Protein AF-A0A817ZUS6-F1 (afdb_monomer)

Sequence (232 aa):
MPAIILLCRGLFGKNIWTLNFRHNPTSNPPIQSHKVSHIQQKAFEEGNQAFSSTYTWFGRVYRGMKDYARALEYVEKCLAIRQKMLHERHPNQATTCSDIGDVHRLLGDYKKAIAFHQKALNIQENIECNPLECATTYTNLGETYREMKDYSTALTYLKKGLQIRENKLPKNHPDLAVMYHALAKLYLATHEYSMVMKNIQQAVEIAQEKLPSNHPHFSAYKETFEEIRKKL

Radius of gyration: 22.06 Å; Cα contacts (8 Å, |Δi|>4): 257; chains: 1; bounding box: 43×42×69 Å

Mean predicted aligned error: 12.08 Å

Nearest PDB structures (foldseek):
  7ai4-assembly2_B  TM=8.005E-01  e=6.978E-09  Homo sapiens
  3nf1-assembly1_A  TM=7.703E-01  e=3.167E-08  Homo sapiens
  5fjy-assembly2_C-2  TM=7.597E-01  e=2.200E-07  Mus musculus
  7w5m-assembly1_A  TM=7.483E-01  e=4.123E-06  Arabidopsis thaliana
  6t46-assembly2_G  TM=5.982E-01  e=3.508E-04  Bacillus subtilis subsp. natto

pLDDT: mean 76.83, std 23.04, range [26.28, 97.69]

Foldseek 3Di:
DDDDQDFPFDDDPPDTDGDDPDPDPDDDDDPVPVVCVVVVVVVLVPQDPVNLVVLCVQLVVCVVVVVLVSSLVSLVSSLVSCPVHDDLLDLSNLVSLQSNLLSCLSVVVLVSSLVSLVSSLVSCVVDVHDLLSNLVSLQSNLVSCVVVVVLVSSVVSLVSSLVSCPVPDPLLDLVNLVSLCSVLVSCVSVVVLVSNLVSLVSSQVSCVVPPDCPDPVNVVSVVSNVVSVVVD

Solvent-accessible surface area (backbone atoms only — not comparable to full-atom values): 12881 Å² total; per-residue (Å²): 132,88,80,85,78,75,78,74,81,66,95,58,82,102,54,88,65,79,77,75,92,70,94,71,99,81,89,83,80,91,73,58,63,64,58,50,48,49,51,50,50,48,57,69,65,54,72,48,73,70,55,34,57,52,24,46,50,51,16,52,51,28,45,74,72,68,38,49,69,62,12,47,56,28,36,50,54,22,44,59,40,45,62,76,73,37,66,95,72,37,70,71,53,24,54,44,28,36,54,49,11,52,48,29,39,78,72,66,42,46,73,58,12,49,53,27,29,51,51,14,42,55,36,41,70,76,37,99,47,63,64,69,58,48,20,49,43,28,35,53,48,11,55,45,29,44,76,70,66,39,55,69,63,12,50,56,27,36,50,54,17,41,53,48,43,65,76,74,43,63,96,59,38,63,70,55,22,54,45,27,38,54,50,17,59,49,28,56,76,70,67,38,57,71,59,19,52,56,26,26,51,54,16,42,55,29,35,69,77,69,45,64,90,83,41,76,67,54,55,56,37,51,51,54,44,58,56,50,64,74,73,110

Structure (mmCIF, N/CA/C/O backbone):
data_AF-A0A817ZUS6-F1
#
_entry.id   AF-A0A817ZUS6-F1
#
loop_
_atom_site.group_PDB
_atom_site.id
_atom_site.type_symbol
_atom_site.label_atom_id
_atom_site.label_alt_id
_atom_site.label_comp_id
_atom_site.label_asym_id
_atom_site.label_entity_id
_atom_site.label_seq_id
_atom_site.pdbx_PDB_ins_code
_atom_site.Cartn_x
_atom_site.Cartn_y
_atom_site.Cartn_z
_atom_site.occupancy
_atom_site.B_iso_or_equiv
_atom_site.auth_seq_id
_atom_site.auth_comp_id
_atom_site.auth_asym_id
_atom_site.auth_atom_id
_atom_site.pdbx_PDB_model_num
ATOM 1 N N . MET A 1 1 ? -10.212 30.898 -21.123 1.00 32.91 1 MET A N 1
ATOM 2 C CA . MET A 1 1 ? -9.558 29.855 -20.299 1.00 32.91 1 MET A CA 1
ATOM 3 C C . MET A 1 1 ? -8.075 29.850 -20.646 1.00 32.91 1 MET A C 1
ATOM 5 O O . MET A 1 1 ? -7.791 29.864 -21.840 1.00 32.91 1 MET A O 1
ATOM 9 N N . PRO A 1 2 ? -7.137 29.918 -19.686 1.00 28.00 2 PRO A N 1
ATOM 10 C CA . PRO A 1 2 ? -5.719 29.963 -20.020 1.00 28.00 2 PRO A CA 1
ATOM 11 C C . PRO A 1 2 ? -5.253 28.578 -20.487 1.00 28.00 2 PRO A C 1
ATOM 13 O O . PRO A 1 2 ? -5.509 27.569 -19.833 1.00 28.00 2 PRO A O 1
ATOM 16 N N . ALA A 1 3 ? -4.605 28.535 -21.649 1.00 26.98 3 ALA A N 1
ATOM 17 C CA . ALA A 1 3 ? -3.986 27.335 -22.192 1.00 26.98 3 ALA A CA 1
ATOM 18 C C . ALA A 1 3 ? -2.709 27.019 -21.399 1.00 26.98 3 ALA A C 1
ATOM 20 O O . ALA A 1 3 ? -1.805 27.850 -21.318 1.00 26.98 3 ALA A O 1
ATOM 21 N N . ILE A 1 4 ? -2.626 25.825 -20.814 1.00 26.50 4 ILE A N 1
ATOM 22 C CA . ILE A 1 4 ? -1.395 25.335 -20.190 1.00 26.50 4 ILE A CA 1
ATOM 23 C C . ILE A 1 4 ? -0.463 24.890 -21.321 1.00 26.50 4 ILE A C 1
ATOM 25 O O . ILE A 1 4 ? -0.669 23.851 -21.943 1.00 26.50 4 ILE A O 1
ATOM 29 N N . ILE A 1 5 ? 0.554 25.700 -21.609 1.00 32.16 5 ILE A N 1
ATOM 30 C CA . ILE A 1 5 ? 1.630 25.354 -22.538 1.00 32.16 5 ILE A CA 1
ATOM 31 C C . ILE A 1 5 ? 2.695 24.595 -21.736 1.00 32.16 5 ILE A C 1
ATOM 33 O O . ILE A 1 5 ? 3.460 25.202 -20.990 1.00 32.16 5 ILE A O 1
ATOM 37 N N . LEU A 1 6 ? 2.761 23.267 -21.877 1.00 29.72 6 LEU A N 1
ATOM 38 C CA . LEU A 1 6 ? 3.903 22.486 -21.390 1.00 29.72 6 LEU A CA 1
ATOM 39 C C . LEU A 1 6 ? 5.048 22.585 -22.411 1.00 29.72 6 LEU A C 1
ATOM 41 O O . LEU A 1 6 ? 5.061 21.888 -23.423 1.00 29.72 6 LEU A O 1
ATOM 45 N N . LEU A 1 7 ? 6.019 23.461 -22.151 1.00 27.05 7 LEU A N 1
ATOM 46 C CA . LEU A 1 7 ? 7.267 23.536 -22.915 1.00 27.05 7 LEU A CA 1
ATOM 47 C C . LEU A 1 7 ? 8.274 22.521 -22.362 1.00 27.05 7 LEU A C 1
ATOM 49 O O . LEU A 1 7 ? 9.069 22.832 -21.478 1.00 27.05 7 LEU A O 1
ATOM 53 N N . CYS A 1 8 ? 8.286 21.309 -22.911 1.00 31.05 8 CYS A N 1
ATOM 54 C CA . CYS A 1 8 ? 9.426 20.409 -22.740 1.00 31.05 8 CYS A CA 1
ATOM 55 C C . CYS A 1 8 ? 10.534 20.833 -23.715 1.00 31.05 8 CYS A C 1
ATOM 57 O O . CYS A 1 8 ? 10.488 20.507 -24.899 1.00 31.05 8 CYS A O 1
ATOM 59 N N . ARG A 1 9 ? 11.530 21.588 -23.234 1.00 30.31 9 ARG A N 1
ATOM 60 C CA . ARG A 1 9 ? 12.760 21.867 -23.992 1.00 30.31 9 ARG A CA 1
ATOM 61 C C . ARG A 1 9 ? 13.742 20.711 -23.803 1.00 30.31 9 ARG A C 1
ATOM 63 O O . ARG A 1 9 ? 14.348 20.592 -22.745 1.00 30.31 9 ARG A O 1
ATOM 70 N N . GLY A 1 10 ? 13.903 19.881 -24.828 1.00 34.72 10 GLY A N 1
ATOM 71 C CA . GLY A 1 10 ? 15.004 18.921 -24.938 1.00 34.72 10 GLY A CA 1
ATOM 72 C C . GLY A 1 10 ? 16.026 19.407 -25.964 1.00 34.72 10 GLY A C 1
ATOM 73 O O . GLY A 1 10 ? 15.648 19.798 -27.067 1.00 34.72 10 GLY A O 1
ATOM 74 N N . LEU A 1 11 ? 17.310 19.413 -25.603 1.00 31.31 11 LEU A N 1
ATOM 75 C CA . LEU A 1 11 ? 18.412 19.746 -26.508 1.00 31.31 11 LEU A CA 1
ATOM 76 C C . LEU A 1 11 ? 18.841 18.494 -27.278 1.00 31.31 11 LEU A C 1
ATOM 78 O O . LEU A 1 11 ? 19.420 17.584 -26.696 1.00 31.31 11 LEU A O 1
ATOM 82 N N . PHE A 1 12 ? 18.616 18.479 -28.589 1.00 29.61 12 PHE A N 1
ATOM 83 C CA . PHE A 1 12 ? 19.328 17.599 -29.515 1.00 29.61 12 PHE A CA 1
ATOM 84 C C . PHE A 1 12 ? 19.764 18.425 -30.729 1.00 29.61 12 PHE A C 1
ATOM 86 O O . PHE A 1 12 ? 18.925 18.987 -31.421 1.00 29.61 12 PHE A O 1
ATOM 93 N N . GLY A 1 13 ? 21.084 18.528 -30.938 1.00 33.38 13 GLY A N 1
ATOM 94 C CA . GLY A 1 13 ? 21.752 19.011 -32.156 1.00 33.38 13 GLY A CA 1
ATOM 95 C C . GLY A 1 13 ? 21.168 20.248 -32.853 1.00 33.38 13 GLY A C 1
ATOM 96 O O . GLY A 1 13 ? 20.273 20.110 -33.672 1.00 33.38 13 GLY A O 1
ATOM 97 N N . LYS A 1 14 ? 21.744 21.437 -32.603 1.00 34.06 14 LYS A N 1
ATOM 98 C CA . LYS A 1 14 ? 21.573 22.736 -33.317 1.00 34.06 14 LYS A CA 1
ATOM 99 C C . LYS A 1 14 ? 20.153 23.218 -33.699 1.00 34.06 14 LYS A C 1
ATOM 101 O O . LYS A 1 14 ? 20.045 24.333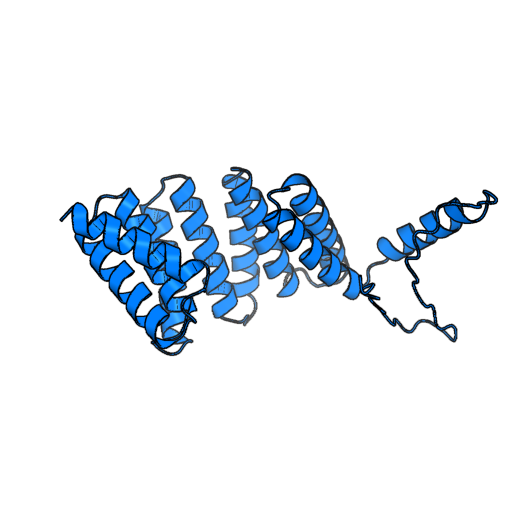 -34.192 1.00 34.06 14 LYS A O 1
ATOM 106 N N . ASN A 1 15 ? 19.083 22.482 -33.412 1.00 31.61 15 ASN A N 1
ATOM 107 C CA . ASN A 1 15 ? 17.710 22.833 -33.759 1.00 31.61 15 ASN A CA 1
ATOM 108 C C . ASN A 1 15 ? 16.828 22.785 -32.506 1.00 31.61 15 ASN A C 1
ATOM 110 O O . ASN A 1 15 ? 16.645 21.740 -31.884 1.00 31.61 15 ASN A O 1
ATOM 114 N N . ILE A 1 16 ? 16.288 23.943 -32.127 1.00 32.03 16 ILE A N 1
ATOM 115 C CA . ILE A 1 16 ? 15.352 24.090 -31.010 1.00 32.03 16 ILE A CA 1
ATOM 116 C C . ILE A 1 16 ? 13.958 23.733 -31.530 1.00 32.03 16 ILE A C 1
ATOM 118 O O . ILE A 1 16 ? 13.412 24.458 -32.359 1.00 32.03 16 ILE A O 1
ATOM 122 N N . TRP A 1 17 ? 13.368 22.645 -31.038 1.00 33.16 17 TRP A N 1
ATOM 123 C CA . TRP A 1 17 ? 11.984 22.288 -31.355 1.00 33.16 17 TRP A CA 1
ATOM 124 C C . TRP A 1 17 ? 11.034 22.785 -30.265 1.00 33.16 17 TRP A C 1
ATOM 126 O O . TRP A 1 17 ? 11.265 22.577 -29.073 1.00 33.16 17 TRP A O 1
ATOM 136 N N . THR A 1 18 ? 9.947 23.436 -30.674 1.00 31.83 18 THR A N 1
ATOM 137 C CA . THR A 1 18 ? 8.829 23.822 -29.809 1.00 31.83 18 THR A CA 1
ATOM 138 C C . THR A 1 18 ? 7.625 22.935 -30.127 1.00 31.83 18 THR A C 1
ATOM 140 O O . THR A 1 18 ? 7.067 22.992 -31.221 1.00 31.83 18 THR A O 1
ATOM 143 N N . LEU A 1 19 ? 7.208 22.090 -29.178 1.00 33.84 19 LEU A N 1
ATOM 144 C CA . LEU A 1 19 ? 5.925 21.391 -29.278 1.00 33.84 19 LEU A CA 1
ATOM 145 C C . LEU A 1 19 ? 4.795 22.386 -28.983 1.00 33.84 19 LEU A C 1
ATOM 147 O O . LEU A 1 19 ? 4.598 22.784 -27.838 1.00 33.84 19 LEU A O 1
ATOM 151 N N . ASN A 1 20 ? 4.046 22.776 -30.014 1.00 27.62 20 ASN A N 1
ATOM 152 C CA . ASN A 1 20 ? 2.804 23.533 -29.875 1.00 27.62 20 ASN A CA 1
ATOM 153 C C . ASN A 1 20 ? 1.612 22.603 -30.121 1.00 27.62 20 ASN A C 1
ATOM 155 O O . ASN A 1 20 ? 1.292 22.287 -31.265 1.00 27.62 20 ASN A O 1
ATOM 159 N N . PHE A 1 21 ? 0.908 22.210 -29.060 1.00 32.06 21 PHE A N 1
ATOM 160 C CA . PHE A 1 21 ? -0.429 21.634 -29.197 1.00 32.06 21 PHE A CA 1
ATOM 161 C C . PHE A 1 21 ? -1.430 22.770 -29.442 1.00 32.06 21 PHE A C 1
ATOM 163 O O . PHE A 1 21 ? -1.977 23.349 -28.508 1.00 32.06 21 PHE A O 1
ATOM 170 N N . ARG A 1 22 ? -1.660 23.121 -30.713 1.00 27.78 22 ARG A N 1
ATOM 171 C CA . ARG A 1 22 ? -2.854 23.877 -31.118 1.00 27.78 22 ARG A CA 1
ATOM 172 C C . ARG A 1 22 ? -3.874 22.897 -31.682 1.00 27.78 22 ARG A C 1
ATOM 174 O O . ARG A 1 22 ? -3.659 22.338 -32.752 1.00 27.78 22 ARG A O 1
ATOM 181 N N . HIS A 1 23 ? -5.008 22.738 -31.005 1.00 30.31 23 HIS A N 1
ATOM 182 C CA . HIS A 1 23 ? -6.223 22.321 -31.698 1.00 30.31 23 HIS A CA 1
ATOM 183 C C . HIS A 1 23 ? -6.649 23.474 -32.609 1.00 30.31 23 HIS A C 1
ATOM 185 O O . HIS A 1 23 ? -7.094 24.511 -32.123 1.00 30.31 23 HIS A O 1
ATOM 191 N N . ASN A 1 24 ? -6.474 23.309 -33.919 1.00 26.28 24 ASN A N 1
ATOM 192 C CA . ASN A 1 24 ? -7.105 24.165 -34.916 1.00 26.28 24 ASN A CA 1
ATOM 193 C C . ASN A 1 24 ? -7.978 23.281 -35.829 1.00 26.28 24 ASN A C 1
ATOM 195 O O . ASN A 1 24 ? -7.430 22.328 -36.386 1.00 26.28 24 ASN A O 1
ATOM 199 N N . PRO A 1 25 ? -9.298 23.522 -35.978 1.00 30.44 25 PRO A N 1
ATOM 200 C CA . PRO A 1 25 ? -10.205 22.556 -36.604 1.00 30.44 25 PRO A CA 1
ATOM 201 C C . PRO A 1 25 ? -10.227 22.571 -38.138 1.00 30.44 25 PRO A C 1
ATOM 203 O O . PRO A 1 25 ? -10.993 21.816 -38.725 1.00 30.44 25 PRO A O 1
ATOM 206 N N . THR A 1 26 ? -9.453 23.411 -38.829 1.00 33.56 26 THR A N 1
ATOM 207 C CA . THR A 1 26 ? -9.659 23.611 -40.274 1.00 33.56 26 THR A CA 1
ATOM 208 C C . THR A 1 26 ? -8.351 23.834 -41.028 1.00 33.56 26 THR A C 1
ATOM 210 O O . THR A 1 26 ? -7.809 24.938 -41.005 1.00 33.56 26 THR A O 1
ATOM 213 N N . SER A 1 27 ? -7.875 22.777 -41.698 1.00 29.80 27 SER A N 1
ATOM 214 C CA . SER A 1 27 ? -7.019 22.715 -42.909 1.00 29.80 27 SER A CA 1
ATOM 215 C C . SER A 1 27 ? -5.893 21.678 -42.778 1.00 29.80 27 SER A C 1
ATOM 217 O O . SER A 1 27 ? -5.073 21.728 -41.868 1.00 29.80 27 SER A O 1
ATOM 219 N N . ASN A 1 28 ? -5.861 20.719 -43.705 1.00 28.86 28 ASN A N 1
ATOM 220 C CA . ASN A 1 28 ? -4.825 19.695 -43.832 1.00 28.86 28 ASN A CA 1
ATOM 221 C C . ASN A 1 28 ? -4.507 19.516 -45.327 1.00 28.86 28 ASN A C 1
ATOM 223 O O . ASN A 1 28 ? -5.450 19.317 -46.094 1.00 28.86 28 ASN A O 1
ATOM 227 N N . PRO A 1 29 ? -3.233 19.494 -45.758 1.00 28.22 29 PRO A N 1
ATOM 228 C CA . PRO A 1 29 ? -2.808 18.642 -46.856 1.00 28.22 29 PRO A CA 1
ATOM 229 C C . PRO A 1 29 ? -2.069 17.398 -46.309 1.00 28.22 29 PRO A C 1
ATOM 231 O O . PRO A 1 29 ? -1.305 17.491 -45.347 1.00 28.22 29 PRO A O 1
ATOM 234 N N . PRO A 1 30 ? -2.255 16.203 -46.900 1.00 38.12 30 PRO A N 1
ATOM 235 C CA . PRO A 1 30 ? -2.321 14.956 -46.130 1.00 38.12 30 PRO A CA 1
ATOM 236 C C . PRO A 1 30 ? -1.022 14.128 -46.057 1.00 38.12 30 PRO A C 1
ATOM 238 O O . PRO A 1 30 ? -1.086 12.927 -45.822 1.00 38.12 30 PRO A O 1
ATOM 241 N N . ILE A 1 31 ? 0.171 14.701 -46.263 1.00 35.06 31 ILE A N 1
ATOM 242 C CA . ILE A 1 31 ? 1.375 13.871 -46.533 1.00 35.06 31 ILE A CA 1
ATOM 243 C C . ILE A 1 31 ? 2.486 13.997 -45.470 1.00 35.06 31 ILE A C 1
ATOM 245 O O . ILE A 1 31 ? 3.370 13.144 -45.395 1.00 35.06 31 ILE A O 1
ATOM 249 N N . GLN A 1 32 ? 2.424 14.973 -44.559 1.00 32.56 32 GLN A N 1
ATOM 250 C CA . GLN A 1 32 ? 3.420 15.096 -43.478 1.00 32.56 32 GLN A CA 1
ATOM 251 C C . GLN A 1 32 ? 2.972 14.516 -42.127 1.00 32.56 32 GLN A C 1
ATOM 253 O O . GLN A 1 32 ? 3.823 14.259 -41.278 1.00 32.56 32 GLN A O 1
ATOM 258 N N . SER A 1 33 ? 1.682 14.220 -41.931 1.00 37.53 33 SER A N 1
ATOM 259 C CA . SER A 1 33 ? 1.176 13.685 -40.657 1.00 37.53 33 SER A CA 1
ATOM 260 C C . SER A 1 33 ? 1.672 12.267 -40.367 1.00 37.53 33 SER A C 1
ATOM 262 O O . SER A 1 33 ? 2.059 11.993 -39.240 1.00 37.53 33 SER A O 1
ATOM 264 N N . HIS A 1 34 ? 1.744 11.387 -41.371 1.00 31.75 34 HIS A N 1
ATOM 265 C CA . HIS A 1 34 ? 2.129 9.985 -41.166 1.00 31.75 34 HIS A CA 1
ATOM 266 C C . HIS A 1 34 ? 3.631 9.779 -40.929 1.00 31.75 34 HIS A C 1
ATOM 268 O O . HIS A 1 34 ? 4.017 8.931 -40.130 1.00 31.75 34 HIS A O 1
ATOM 274 N N . LYS A 1 35 ? 4.504 10.559 -41.583 1.00 32.28 35 LYS A N 1
ATOM 275 C CA . LYS A 1 35 ? 5.956 10.491 -41.326 1.00 32.28 35 LYS A CA 1
ATOM 276 C C . LYS A 1 35 ? 6.326 11.160 -40.007 1.00 32.28 35 LYS A C 1
ATOM 278 O O . LYS A 1 35 ? 7.164 10.627 -39.290 1.00 32.28 35 LYS A O 1
ATOM 283 N N . VAL A 1 36 ? 5.687 12.279 -39.664 1.00 34.88 36 VAL A N 1
ATOM 284 C CA . VAL A 1 36 ? 5.889 12.931 -38.365 1.00 34.88 36 VAL A CA 1
ATOM 285 C C . VAL A 1 36 ? 5.299 12.084 -37.242 1.00 34.88 36 VAL A C 1
ATOM 287 O O . VAL A 1 36 ? 5.970 11.943 -36.231 1.00 34.88 36 VAL A O 1
ATOM 290 N N . SER A 1 37 ? 4.147 11.426 -37.426 1.00 43.78 37 SER A N 1
ATOM 291 C CA . SER A 1 37 ? 3.617 10.491 -36.428 1.00 43.78 37 SER A CA 1
ATOM 292 C C . SER A 1 37 ? 4.523 9.280 -36.264 1.00 43.78 37 SER A C 1
ATOM 294 O O . SER A 1 37 ? 4.786 8.901 -35.135 1.00 43.78 37 SER A O 1
ATOM 296 N N . HIS A 1 38 ? 5.070 8.710 -37.345 1.00 34.47 38 HIS A N 1
ATOM 297 C CA . HIS A 1 38 ? 6.005 7.593 -37.223 1.00 34.47 38 HIS A CA 1
ATOM 298 C C . HIS A 1 38 ? 7.334 8.005 -36.598 1.00 34.47 38 HIS A C 1
ATOM 300 O O . HIS A 1 38 ? 7.855 7.247 -35.800 1.00 34.47 38 HIS A O 1
ATOM 306 N N . ILE A 1 39 ? 7.884 9.180 -36.916 1.00 37.53 39 ILE A N 1
ATOM 307 C CA . ILE A 1 39 ? 9.131 9.679 -36.314 1.00 37.53 39 ILE A CA 1
ATOM 308 C C . ILE A 1 39 ? 8.899 10.110 -34.862 1.00 37.53 39 ILE A C 1
ATOM 310 O O . ILE A 1 39 ? 9.754 9.859 -34.027 1.00 37.53 39 ILE A O 1
ATOM 314 N N . GLN A 1 40 ? 7.743 10.691 -34.530 1.00 41.31 40 GLN A N 1
ATOM 315 C CA . GLN A 1 40 ? 7.347 10.976 -33.150 1.00 41.31 40 GLN A CA 1
ATOM 316 C C . GLN A 1 40 ? 7.111 9.687 -32.377 1.00 41.31 40 GLN A C 1
ATOM 318 O O . GLN A 1 40 ? 7.572 9.604 -31.256 1.00 41.31 40 GLN A O 1
ATOM 323 N N . GLN A 1 41 ? 6.473 8.677 -32.967 1.00 43.97 41 GLN A N 1
ATOM 324 C CA . GLN A 1 41 ? 6.255 7.364 -32.361 1.00 43.97 41 GLN A CA 1
ATOM 325 C C . GLN A 1 41 ? 7.572 6.597 -32.202 1.00 43.97 41 GLN A C 1
ATOM 327 O O . GLN A 1 41 ? 7.809 6.014 -31.154 1.00 43.97 41 GLN A O 1
ATOM 332 N N . LYS A 1 42 ? 8.487 6.707 -33.167 1.00 39.78 42 LYS A N 1
ATOM 333 C CA . LYS A 1 42 ? 9.842 6.154 -33.081 1.00 39.78 42 LYS A CA 1
ATOM 334 C C . LYS A 1 42 ? 10.688 6.895 -32.040 1.00 39.78 42 LYS A C 1
ATOM 336 O O . LYS A 1 42 ? 11.342 6.253 -31.239 1.00 39.78 42 LYS A O 1
ATOM 341 N N . ALA A 1 43 ? 10.577 8.221 -31.939 1.00 41.66 43 ALA A N 1
ATOM 342 C CA . ALA A 1 43 ? 11.186 9.022 -30.869 1.00 41.66 43 ALA A CA 1
ATOM 343 C C . ALA A 1 43 ? 10.529 8.791 -29.487 1.00 41.66 43 ALA A C 1
ATOM 345 O O . ALA A 1 43 ? 11.164 8.978 -28.454 1.00 41.66 43 ALA A O 1
ATOM 346 N N . PHE A 1 44 ? 9.260 8.374 -29.462 1.00 46.16 44 PHE A N 1
ATOM 347 C CA . PHE A 1 44 ? 8.494 7.967 -28.276 1.00 46.16 44 PHE A CA 1
ATOM 348 C C . PHE A 1 44 ? 8.866 6.542 -27.825 1.00 46.16 44 PHE A C 1
ATOM 350 O O . PHE A 1 44 ? 8.750 6.216 -26.642 1.00 46.16 44 PHE A O 1
ATOM 357 N N . GLU A 1 45 ? 9.348 5.715 -28.759 1.00 47.66 45 GLU A N 1
ATOM 358 C CA . GLU A 1 45 ? 9.929 4.382 -28.552 1.00 47.66 45 GLU A CA 1
ATOM 359 C C . GLU A 1 45 ? 11.437 4.431 -28.229 1.00 47.66 45 GLU A C 1
ATOM 361 O O . GLU A 1 45 ? 11.951 3.549 -27.534 1.00 47.66 45 GLU A O 1
ATOM 366 N N . GLU A 1 46 ? 12.144 5.478 -28.660 1.00 48.06 46 GLU A N 1
ATOM 367 C CA . GLU A 1 46 ? 13.565 5.727 -28.394 1.00 48.06 46 GLU A CA 1
ATOM 368 C C . GLU A 1 46 ? 13.780 6.278 -26.972 1.00 48.06 46 GLU A C 1
ATOM 370 O O . GLU A 1 46 ? 14.119 7.436 -26.745 1.00 48.06 46 GLU A O 1
ATOM 375 N N . GLY A 1 47 ? 13.562 5.398 -25.991 1.00 52.06 47 GLY A N 1
ATOM 376 C CA . GLY A 1 47 ? 14.427 5.223 -24.820 1.00 52.06 47 GLY A CA 1
ATOM 377 C C . GLY A 1 47 ? 14.990 6.477 -24.148 1.00 52.06 47 GLY A C 1
ATOM 378 O O . GLY A 1 47 ? 16.172 6.504 -23.839 1.00 52.06 47 GLY A O 1
ATOM 379 N N . ASN A 1 48 ? 14.191 7.511 -23.891 1.00 60.38 48 ASN A N 1
ATOM 380 C CA . ASN A 1 48 ? 14.647 8.628 -23.067 1.00 60.38 48 ASN A CA 1
ATOM 381 C C . ASN A 1 48 ? 14.058 8.513 -21.656 1.00 60.38 48 ASN A C 1
ATOM 383 O O . ASN A 1 48 ? 12.842 8.385 -21.483 1.00 60.38 48 ASN A O 1
ATOM 387 N N . GLN A 1 49 ? 14.914 8.599 -20.634 1.00 61.56 49 GLN A N 1
ATOM 388 C CA . GLN A 1 49 ? 14.527 8.634 -19.219 1.00 61.56 49 GLN A CA 1
ATOM 389 C C . GLN A 1 49 ? 13.418 9.664 -18.950 1.00 61.56 49 GLN A C 1
ATOM 391 O O . GLN A 1 49 ? 12.530 9.401 -18.134 1.00 61.56 49 GLN A O 1
ATOM 396 N N . ALA A 1 50 ? 13.424 10.786 -19.680 1.00 62.47 50 ALA A N 1
ATOM 397 C CA . ALA A 1 50 ? 12.397 11.821 -19.603 1.00 62.47 50 ALA A CA 1
ATOM 398 C C . ALA A 1 50 ? 10.978 11.284 -19.878 1.00 62.47 50 ALA A C 1
ATOM 400 O O . ALA A 1 50 ? 10.049 11.612 -19.140 1.00 62.47 50 ALA A O 1
ATOM 401 N N . PHE A 1 51 ? 10.810 10.394 -20.864 1.00 70.12 51 PHE A N 1
ATOM 402 C CA . PHE A 1 51 ? 9.505 9.804 -21.178 1.00 70.12 51 PHE A CA 1
ATOM 403 C C . PHE A 1 51 ? 9.028 8.840 -20.090 1.00 70.12 51 PHE A C 1
ATOM 405 O O . PHE A 1 51 ? 7.830 8.766 -19.825 1.00 70.12 51 PHE A O 1
ATOM 412 N N . SER A 1 52 ? 9.943 8.150 -19.397 1.00 73.19 52 SER A N 1
ATOM 413 C CA . SER A 1 52 ? 9.563 7.237 -18.309 1.00 73.19 52 SER A CA 1
ATOM 414 C C . SER A 1 52 ? 8.826 7.965 -17.178 1.00 73.19 52 SER A C 1
ATOM 416 O O . SER A 1 52 ? 7.811 7.479 -16.682 1.00 73.19 52 SER A O 1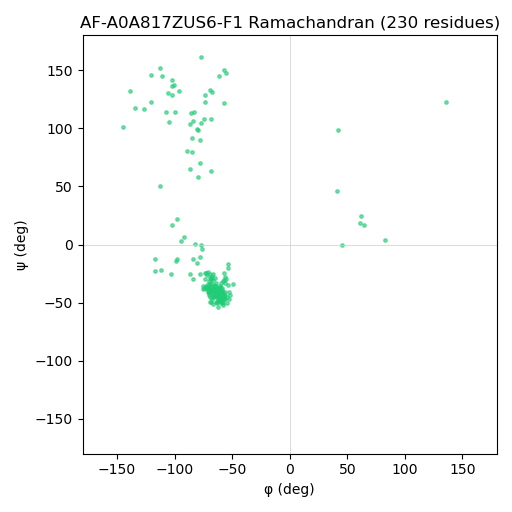
ATOM 418 N N . SER A 1 53 ? 9.280 9.167 -16.811 1.00 73.31 53 SER A N 1
ATOM 419 C CA . SER A 1 53 ? 8.632 9.993 -15.789 1.00 73.31 53 SER A CA 1
ATOM 420 C C . SER A 1 53 ? 7.259 10.488 -16.245 1.00 73.31 53 SER A C 1
ATOM 422 O O . SER A 1 53 ? 6.307 10.467 -15.466 1.00 73.31 53 SER A O 1
ATOM 424 N N . THR A 1 54 ? 7.129 10.867 -17.520 1.00 77.56 54 THR A N 1
ATOM 425 C CA . THR A 1 54 ? 5.850 11.265 -18.121 1.00 77.56 54 THR A CA 1
ATOM 426 C C . THR A 1 54 ? 4.838 10.120 -18.110 1.00 77.56 54 THR A C 1
ATOM 428 O O . THR A 1 54 ? 3.686 10.321 -17.731 1.00 77.56 54 THR A O 1
ATOM 431 N N . TYR A 1 55 ? 5.257 8.903 -18.451 1.00 80.69 55 TYR A N 1
ATOM 432 C CA . TYR A 1 55 ? 4.384 7.733 -18.397 1.00 80.69 55 TYR A CA 1
ATOM 433 C C . TYR A 1 55 ? 3.973 7.353 -16.978 1.00 80.69 55 TYR A C 1
ATOM 435 O O . TYR A 1 55 ? 2.807 7.037 -16.756 1.00 80.69 55 TYR A O 1
ATOM 443 N N . THR A 1 56 ? 4.882 7.441 -16.002 1.00 78.88 56 THR A N 1
ATOM 444 C CA . THR A 1 56 ? 4.518 7.275 -14.587 1.00 78.88 56 THR A CA 1
ATOM 445 C C . THR A 1 56 ? 3.454 8.292 -14.174 1.00 78.88 56 THR A C 1
ATOM 447 O O . THR A 1 56 ? 2.493 7.937 -13.491 1.00 78.88 56 THR A O 1
ATOM 450 N N . TRP A 1 57 ? 3.584 9.548 -14.610 1.00 82.19 57 TRP A N 1
ATOM 451 C CA . TRP A 1 57 ? 2.581 10.570 -14.327 1.00 82.19 57 TRP A CA 1
ATOM 452 C C . TRP A 1 57 ? 1.222 10.236 -14.957 1.00 82.19 57 TRP A C 1
ATOM 454 O O . TRP A 1 57 ? 0.223 10.213 -14.240 1.00 82.19 57 TRP A O 1
ATOM 464 N N . PHE A 1 58 ? 1.179 9.883 -16.247 1.00 80.56 58 PHE A N 1
ATOM 465 C CA . PHE A 1 58 ? -0.063 9.455 -16.903 1.00 80.56 58 PHE A CA 1
ATOM 466 C C . PHE A 1 58 ? -0.691 8.241 -16.213 1.00 80.56 58 PHE A C 1
ATOM 468 O O . PHE A 1 58 ? -1.890 8.254 -15.940 1.00 80.56 58 PHE A O 1
ATOM 475 N N . GLY A 1 59 ? 0.112 7.238 -15.850 1.00 82.94 59 GLY A N 1
ATOM 476 C CA . GLY A 1 59 ? -0.347 6.073 -15.095 1.00 82.94 59 GLY A CA 1
ATOM 477 C C . GLY A 1 59 ? -1.052 6.457 -13.791 1.00 82.94 59 GLY A C 1
ATOM 478 O O . GLY A 1 59 ? -2.151 5.981 -13.509 1.00 82.94 59 GLY A O 1
ATOM 479 N N . ARG A 1 60 ? -0.478 7.393 -13.024 1.00 82.31 60 ARG A N 1
ATOM 480 C CA . ARG A 1 60 ? -1.074 7.895 -11.773 1.00 82.31 60 ARG A CA 1
ATOM 481 C C . ARG A 1 60 ? -2.351 8.700 -12.000 1.00 82.31 60 ARG A C 1
ATOM 483 O O . ARG A 1 60 ? -3.296 8.551 -11.225 1.00 82.31 60 ARG A O 1
ATOM 490 N N . VAL A 1 61 ? -2.397 9.520 -13.049 1.00 85.00 61 VAL A N 1
ATOM 491 C CA . VAL A 1 61 ? -3.592 10.297 -13.413 1.00 85.00 61 VAL A CA 1
ATOM 492 C C . VAL A 1 61 ? -4.744 9.365 -13.784 1.00 85.00 61 VAL A C 1
ATOM 494 O O . VAL A 1 61 ? -5.826 9.479 -13.209 1.00 85.00 61 VAL A O 1
ATOM 497 N N . TYR A 1 62 ? -4.509 8.393 -14.670 1.00 82.88 62 TYR A N 1
ATOM 498 C CA . TYR A 1 62 ? -5.540 7.434 -15.070 1.00 82.88 62 TYR A CA 1
ATOM 499 C C . TYR A 1 62 ? -5.988 6.538 -13.914 1.00 82.88 62 TYR A C 1
ATOM 501 O O . TYR A 1 62 ? -7.184 6.293 -13.763 1.00 82.88 62 TYR A O 1
ATOM 509 N N . ARG A 1 63 ? -5.069 6.161 -13.014 1.00 83.38 63 ARG A N 1
ATOM 510 C CA . ARG A 1 63 ? -5.416 5.484 -11.757 1.00 83.38 63 ARG A CA 1
ATOM 511 C C . ARG A 1 63 ? -6.372 6.323 -10.903 1.00 83.38 63 ARG A C 1
ATOM 513 O O . ARG A 1 63 ? -7.347 5.787 -10.384 1.00 83.38 63 ARG A O 1
ATOM 520 N N . GLY A 1 64 ? -6.121 7.628 -10.775 1.00 83.44 64 GLY A N 1
ATOM 521 C CA . GLY A 1 64 ? -7.004 8.559 -10.061 1.00 83.44 64 GLY A CA 1
ATOM 522 C C . GLY A 1 64 ? -8.384 8.705 -10.711 1.00 83.44 64 GLY A C 1
ATOM 523 O O . GLY A 1 64 ? -9.385 8.823 -10.011 1.00 83.44 64 GLY A O 1
ATOM 524 N N . MET A 1 65 ? -8.450 8.609 -12.040 1.00 87.25 65 MET A N 1
ATOM 525 C CA . MET A 1 65 ? -9.701 8.582 -12.811 1.00 87.25 65 MET A CA 1
ATOM 526 C C . MET A 1 65 ? -10.424 7.225 -12.765 1.00 87.25 65 MET A C 1
ATOM 528 O O . MET A 1 65 ? -11.483 7.090 -13.371 1.00 87.25 65 MET A O 1
ATOM 532 N N . LYS A 1 66 ? -9.869 6.228 -12.058 1.00 87.88 66 LYS A N 1
ATOM 533 C CA . LYS A 1 66 ? -10.337 4.831 -12.034 1.00 87.88 66 LYS A CA 1
ATOM 534 C C . LYS A 1 66 ? -10.307 4.138 -13.402 1.00 87.88 66 LYS A C 1
ATOM 536 O O . LYS A 1 66 ? -10.928 3.094 -13.581 1.00 87.88 66 LYS A O 1
ATOM 541 N N . ASP A 1 67 ? -9.552 4.682 -14.354 1.00 88.94 67 ASP A N 1
ATOM 542 C CA . ASP A 1 67 ? -9.286 4.024 -15.628 1.00 88.94 67 ASP A CA 1
ATOM 543 C C . ASP A 1 67 ? -8.034 3.157 -15.503 1.00 88.94 67 ASP A C 1
ATOM 545 O O . ASP A 1 67 ? -6.913 3.547 -15.841 1.00 88.94 67 ASP A O 1
ATOM 549 N N . TYR A 1 68 ? -8.230 1.974 -14.932 1.00 88.81 68 TYR A N 1
ATOM 550 C CA . TYR A 1 68 ? -7.133 1.069 -14.617 1.00 88.81 68 TYR A CA 1
ATO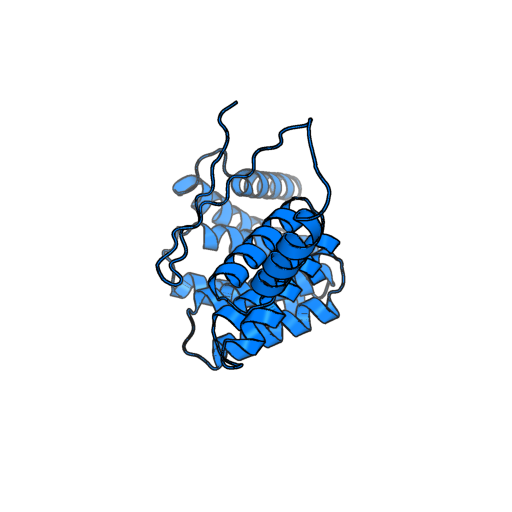M 551 C C . TYR A 1 68 ? -6.510 0.427 -15.861 1.00 88.81 68 TYR A C 1
ATOM 553 O O . TYR A 1 68 ? -5.324 0.109 -15.838 1.00 88.81 68 TYR A O 1
ATOM 561 N N . ALA A 1 69 ? -7.270 0.289 -16.953 1.00 86.19 69 ALA A N 1
ATOM 562 C CA . ALA A 1 69 ? -6.764 -0.250 -18.212 1.00 86.19 69 ALA A CA 1
ATOM 563 C C . ALA A 1 69 ? -5.722 0.692 -18.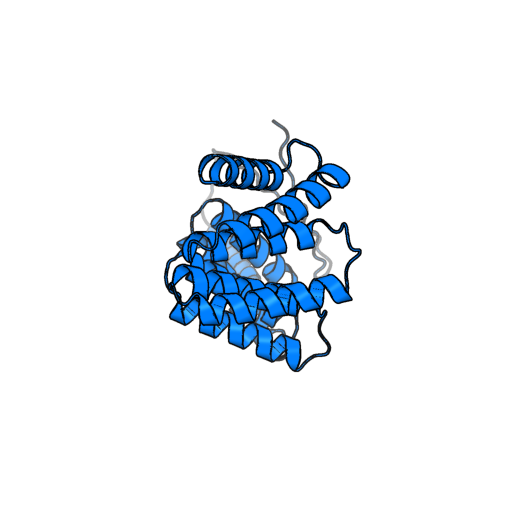830 1.00 86.19 69 ALA A C 1
ATOM 565 O O . ALA A 1 69 ? -4.596 0.272 -19.104 1.00 86.19 69 ALA A O 1
ATOM 566 N N . ARG A 1 70 ? -6.050 1.987 -18.960 1.00 80.75 70 ARG A N 1
ATOM 567 C CA . ARG A 1 70 ? -5.080 2.989 -19.427 1.00 80.75 70 ARG A CA 1
ATOM 568 C C . ARG A 1 70 ? -3.945 3.177 -18.428 1.00 80.75 70 ARG A C 1
ATOM 570 O O . ARG A 1 70 ? -2.798 3.331 -18.838 1.00 80.75 70 ARG A O 1
ATOM 577 N N . ALA A 1 71 ? -4.230 3.135 -17.124 1.00 83.31 71 ALA A N 1
ATOM 578 C CA . ALA A 1 71 ? -3.181 3.208 -16.111 1.00 83.31 71 ALA A CA 1
ATOM 579 C C . ALA A 1 71 ? -2.137 2.096 -16.302 1.00 83.31 71 ALA A C 1
ATOM 581 O O . ALA A 1 71 ? -0.943 2.389 -16.312 1.00 83.31 71 ALA A O 1
ATOM 582 N N . LEU A 1 72 ? -2.580 0.853 -16.512 1.00 86.69 72 LEU A N 1
ATOM 583 C CA . LEU A 1 72 ? -1.690 -0.284 -16.732 1.00 86.69 72 LEU A CA 1
ATOM 584 C C . LEU A 1 72 ? -0.849 -0.102 -18.000 1.00 86.69 72 LEU A C 1
ATOM 586 O O . LEU A 1 72 ? 0.372 -0.206 -17.926 1.00 86.69 72 LEU A O 1
ATOM 590 N N . GLU A 1 73 ? -1.474 0.281 -19.117 1.00 86.44 73 GLU A N 1
ATOM 591 C CA . GLU A 1 73 ? -0.783 0.511 -20.393 1.00 86.44 73 GLU A CA 1
ATOM 592 C C . GLU A 1 73 ? 0.402 1.483 -20.242 1.00 86.44 73 GLU A C 1
ATOM 594 O O . GLU A 1 73 ? 1.514 1.223 -20.711 1.00 86.44 73 GLU A O 1
ATOM 599 N N . TYR A 1 74 ? 0.193 2.612 -19.559 1.00 83.12 74 TYR A N 1
ATOM 600 C CA . TYR A 1 74 ? 1.247 3.610 -19.379 1.00 83.12 74 TYR A CA 1
ATOM 601 C C . TYR A 1 74 ? 2.331 3.164 -18.397 1.00 83.12 74 TYR A C 1
ATOM 603 O O . TYR A 1 74 ? 3.514 3.428 -18.631 1.00 83.12 74 TYR A O 1
ATOM 611 N N . VAL A 1 75 ? 1.971 2.479 -17.311 1.00 81.75 75 VAL A N 1
ATOM 612 C CA . VAL A 1 75 ? 2.975 2.004 -16.350 1.00 81.75 75 VAL A CA 1
ATOM 613 C C . VAL A 1 75 ? 3.803 0.849 -16.944 1.00 81.75 75 VAL A C 1
ATOM 615 O O . VAL A 1 75 ? 5.015 0.805 -16.727 1.00 81.75 75 VAL A O 1
ATOM 618 N N . GLU A 1 76 ? 3.221 -0.012 -17.783 1.00 85.19 76 GLU A N 1
ATOM 619 C CA . GLU A 1 76 ? 3.947 -1.047 -18.539 1.00 85.19 76 GLU A CA 1
ATOM 620 C C . GLU A 1 76 ? 4.917 -0.444 -19.565 1.00 85.19 76 GLU A C 1
ATOM 622 O O . GLU A 1 76 ? 6.081 -0.851 -19.631 1.00 85.19 76 GLU A O 1
ATOM 627 N N . LYS A 1 77 ? 4.498 0.596 -20.302 1.00 83.31 77 LYS A N 1
ATOM 628 C CA . LYS A 1 77 ? 5.396 1.367 -21.185 1.00 83.31 77 LYS A CA 1
ATOM 629 C C . LYS A 1 77 ? 6.571 1.972 -20.411 1.00 83.31 77 LYS A C 1
ATOM 631 O O . LYS A 1 77 ? 7.714 1.914 -20.867 1.00 83.31 77 LYS A O 1
ATOM 636 N N . CYS A 1 78 ? 6.314 2.509 -19.216 1.00 81.94 78 CYS A N 1
ATOM 637 C CA . CYS A 1 78 ? 7.364 3.010 -18.329 1.00 81.94 78 CYS A CA 1
ATOM 638 C C . CYS A 1 78 ? 8.341 1.898 -17.912 1.00 81.94 78 CYS A C 1
ATOM 640 O O . CYS A 1 78 ? 9.558 2.104 -17.957 1.00 81.94 78 CYS A O 1
ATOM 642 N N . LEU A 1 79 ? 7.828 0.717 -17.548 1.00 82.81 79 LEU A N 1
ATOM 643 C CA . LEU A 1 79 ? 8.655 -0.428 -17.167 1.00 82.81 79 LEU A CA 1
ATOM 644 C C . LEU A 1 79 ? 9.561 -0.867 -18.319 1.00 82.81 79 LEU A C 1
ATOM 646 O O . LEU A 1 79 ? 10.763 -1.013 -18.108 1.00 82.81 79 LEU A O 1
ATOM 650 N N . ALA A 1 80 ? 9.017 -1.000 -19.530 1.00 83.25 80 ALA A N 1
ATOM 651 C CA . ALA A 1 80 ? 9.776 -1.409 -20.708 1.00 83.25 80 ALA A CA 1
ATOM 652 C C . ALA A 1 80 ? 10.948 -0.454 -21.007 1.00 83.25 80 ALA A C 1
ATOM 654 O O . ALA A 1 80 ? 12.051 -0.898 -21.325 1.00 83.25 80 ALA A O 1
ATOM 655 N N . ILE A 1 81 ? 10.743 0.859 -20.851 1.00 77.56 81 ILE A N 1
ATOM 656 C CA . ILE A 1 81 ? 11.813 1.855 -21.014 1.00 77.56 81 ILE A CA 1
ATOM 657 C C . ILE A 1 81 ? 12.855 1.719 -19.902 1.00 77.56 81 ILE A C 1
ATOM 659 O O . ILE A 1 81 ? 14.054 1.682 -20.177 1.00 77.56 81 ILE A O 1
ATOM 663 N N . ARG A 1 82 ? 12.417 1.615 -18.643 1.00 78.81 82 ARG A N 1
ATOM 664 C CA . ARG A 1 82 ? 13.322 1.517 -17.487 1.00 78.81 82 ARG A CA 1
ATOM 665 C C . ARG A 1 82 ? 14.126 0.217 -17.473 1.00 78.81 82 ARG A C 1
ATOM 667 O O . ARG A 1 82 ? 15.257 0.243 -17.007 1.00 78.81 82 ARG A O 1
ATOM 674 N N . GLN A 1 83 ? 13.592 -0.881 -18.002 1.00 80.31 83 GLN A N 1
ATOM 675 C CA . GLN A 1 83 ? 14.322 -2.143 -18.165 1.00 80.31 83 GLN A CA 1
ATOM 676 C C . GLN A 1 83 ? 15.408 -2.063 -19.241 1.00 80.31 83 GLN A C 1
ATOM 678 O O . GLN A 1 83 ? 16.469 -2.648 -19.074 1.00 80.31 83 GLN A O 1
ATOM 683 N N . LYS A 1 84 ? 15.171 -1.320 -20.330 1.00 77.44 84 LYS A N 1
ATOM 684 C CA . LYS A 1 84 ? 16.177 -1.112 -21.386 1.00 77.44 84 LYS A CA 1
ATOM 685 C C . LYS A 1 84 ? 17.292 -0.150 -20.970 1.00 77.44 84 LYS A C 1
ATOM 687 O O . LYS A 1 84 ? 18.398 -0.244 -21.485 1.00 77.44 84 LYS A O 1
ATOM 692 N N . MET A 1 85 ? 16.978 0.805 -20.095 1.00 68.25 85 MET A N 1
ATOM 693 C CA . MET A 1 85 ? 17.857 1.938 -19.780 1.00 68.25 85 MET A CA 1
ATOM 694 C C . MET A 1 85 ? 18.596 1.822 -18.453 1.00 68.25 85 MET A C 1
ATOM 696 O O . MET A 1 85 ? 19.625 2.466 -18.274 1.00 68.25 85 MET A O 1
ATOM 700 N N . LEU A 1 86 ? 18.056 1.063 -17.502 1.00 67.25 86 LEU A N 1
ATOM 701 C CA . LEU A 1 86 ? 18.582 0.984 -16.146 1.00 67.25 86 LEU A CA 1
ATOM 702 C C . LEU A 1 86 ? 18.967 -0.459 -15.837 1.00 67.25 86 LEU A C 1
ATOM 704 O O . LEU A 1 86 ? 18.286 -1.394 -16.260 1.00 67.25 86 LEU A O 1
ATOM 708 N N . HIS A 1 87 ? 20.022 -0.639 -15.044 1.00 68.06 87 HIS A N 1
ATOM 709 C CA . HIS A 1 87 ? 20.330 -1.943 -14.463 1.00 68.06 87 HIS A CA 1
ATOM 710 C C . HIS A 1 87 ? 19.116 -2.474 -13.683 1.00 68.06 87 HIS A C 1
ATOM 712 O O . HIS A 1 87 ? 18.374 -1.693 -13.085 1.00 68.06 87 HIS A O 1
ATOM 718 N N . GLU A 1 88 ? 18.933 -3.799 -13.655 1.00 63.56 88 GLU A N 1
ATOM 719 C CA . GLU A 1 88 ? 17.780 -4.482 -13.029 1.00 63.56 88 GLU A CA 1
ATOM 720 C C . GLU A 1 88 ? 17.534 -4.105 -11.555 1.00 63.56 88 GLU A C 1
ATOM 722 O O . GLU A 1 88 ? 16.463 -4.338 -10.999 1.00 63.56 88 GLU A O 1
ATOM 727 N N . ARG A 1 89 ? 18.540 -3.513 -10.907 1.00 65.06 89 ARG A N 1
ATOM 728 C CA . ARG A 1 89 ? 18.513 -3.047 -9.523 1.00 65.06 89 ARG A CA 1
ATOM 729 C C . ARG A 1 89 ? 18.602 -1.525 -9.449 1.00 65.06 89 ARG A C 1
ATOM 731 O O . ARG A 1 89 ? 19.444 -0.990 -8.743 1.00 65.06 89 ARG A O 1
ATOM 738 N N . HIS A 1 90 ? 17.780 -0.804 -10.202 1.00 76.00 90 HIS A N 1
ATOM 739 C CA . HIS A 1 90 ? 17.691 0.652 -10.072 1.00 76.00 90 HIS A CA 1
ATOM 740 C C . HIS A 1 90 ? 16.450 1.047 -9.249 1.00 76.00 90 HIS A C 1
ATOM 742 O O . HIS A 1 90 ? 15.373 0.520 -9.532 1.00 76.00 90 HIS A O 1
ATOM 748 N N . PRO A 1 91 ? 16.521 2.017 -8.310 1.00 78.69 91 PRO A N 1
ATOM 749 C CA . PRO A 1 91 ? 15.371 2.433 -7.488 1.00 78.69 91 PRO A CA 1
ATOM 750 C C . PRO A 1 91 ? 14.111 2.775 -8.301 1.00 78.69 91 PRO A C 1
ATOM 752 O O . PRO A 1 91 ? 13.024 2.282 -8.020 1.00 78.69 91 PRO A O 1
ATOM 755 N N . ASN A 1 92 ? 14.265 3.501 -9.415 1.00 80.75 92 ASN A N 1
ATOM 756 C CA . ASN A 1 92 ? 13.163 3.775 -10.352 1.00 80.75 92 ASN A CA 1
ATOM 757 C C . ASN A 1 92 ? 12.440 2.517 -10.882 1.00 80.75 92 ASN A C 1
ATOM 759 O O . ASN A 1 92 ? 11.252 2.594 -11.201 1.00 80.75 92 ASN A O 1
ATOM 763 N N . GLN A 1 93 ? 13.116 1.369 -11.009 1.00 82.25 93 GLN A N 1
ATOM 764 C CA . GLN A 1 93 ? 12.449 0.117 -11.379 1.00 82.25 93 GLN A CA 1
ATOM 765 C C . GLN A 1 93 ? 11.584 -0.411 -10.230 1.00 82.25 93 GLN A C 1
ATOM 767 O O . GLN A 1 93 ? 10.476 -0.881 -10.489 1.00 82.25 93 GLN A O 1
ATOM 772 N N . ALA A 1 94 ? 12.029 -0.271 -8.977 1.00 86.75 94 ALA A N 1
ATOM 773 C CA . ALA A 1 94 ? 11.211 -0.600 -7.813 1.00 86.75 94 ALA A CA 1
ATOM 774 C C . ALA A 1 94 ? 9.959 0.278 -7.737 1.00 86.75 94 ALA A C 1
ATOM 776 O O . ALA A 1 94 ? 8.861 -0.246 -7.560 1.00 86.75 94 ALA A O 1
ATOM 777 N N . THR A 1 95 ? 10.097 1.591 -7.957 1.00 86.06 95 THR A N 1
ATOM 778 C CA . THR A 1 95 ? 8.950 2.510 -7.985 1.00 86.06 95 THR A CA 1
ATOM 779 C C . THR A 1 95 ? 7.935 2.102 -9.052 1.00 86.06 95 THR A C 1
ATOM 781 O O . THR A 1 95 ? 6.746 2.026 -8.758 1.00 86.06 95 THR A O 1
ATOM 784 N N . THR A 1 96 ? 8.386 1.773 -10.271 1.00 87.00 96 THR A N 1
ATOM 785 C CA . THR A 1 96 ? 7.477 1.289 -11.324 1.00 87.00 96 THR A CA 1
ATOM 786 C C . THR A 1 96 ? 6.812 -0.022 -10.933 1.00 87.00 96 THR A C 1
ATOM 788 O O . THR A 1 96 ? 5.609 -0.156 -11.114 1.00 87.00 96 THR A O 1
ATOM 791 N N . CYS A 1 97 ? 7.560 -0.985 -10.387 1.00 90.56 97 CYS A N 1
ATOM 792 C CA . CYS A 1 97 ? 6.979 -2.252 -9.942 1.00 90.56 97 CYS A CA 1
ATOM 793 C C . CYS A 1 97 ? 5.909 -2.020 -8.865 1.00 90.56 97 CYS A C 1
ATOM 795 O O . CYS A 1 97 ? 4.847 -2.627 -8.929 1.00 90.56 97 CYS A O 1
ATOM 797 N N . SER A 1 98 ? 6.143 -1.101 -7.924 1.00 91.31 98 SER A N 1
ATOM 798 C CA . SER A 1 98 ? 5.146 -0.743 -6.913 1.00 91.31 98 SER A CA 1
ATOM 799 C C . SER A 1 98 ? 3.897 -0.100 -7.530 1.00 91.31 98 SER A C 1
ATOM 801 O O . SER A 1 98 ? 2.784 -0.505 -7.201 1.00 91.31 98 SER A O 1
ATOM 803 N N . ASP A 1 99 ? 4.065 0.818 -8.491 1.00 89.62 99 ASP A N 1
ATOM 804 C CA . ASP A 1 99 ? 2.947 1.446 -9.210 1.00 89.62 99 ASP A CA 1
ATOM 805 C C . ASP A 1 99 ? 2.122 0.408 -10.011 1.00 89.62 99 ASP A C 1
ATOM 807 O O . ASP A 1 99 ? 0.892 0.476 -10.012 1.00 89.62 99 ASP A O 1
ATOM 811 N N . ILE A 1 100 ? 2.762 -0.586 -10.649 1.00 91.25 100 ILE A N 1
ATOM 812 C CA . ILE A 1 100 ? 2.067 -1.703 -11.329 1.00 91.25 100 ILE A CA 1
ATOM 813 C C . ILE A 1 100 ? 1.306 -2.561 -10.319 1.00 91.25 100 ILE A C 1
ATOM 815 O O . ILE A 1 100 ? 0.151 -2.923 -10.556 1.00 91.25 100 ILE A O 1
ATOM 819 N N . GLY A 1 101 ? 1.944 -2.877 -9.188 1.00 93.56 101 GLY A N 1
ATOM 820 C CA . GLY A 1 101 ? 1.320 -3.642 -8.115 1.00 93.56 101 GLY A CA 1
ATOM 821 C C . GLY A 1 101 ? 0.039 -2.973 -7.616 1.00 93.56 101 GLY A C 1
ATOM 822 O O . GLY A 1 101 ? -1.001 -3.625 -7.536 1.00 93.56 101 GLY A O 1
ATOM 823 N N . ASP A 1 102 ? 0.077 -1.653 -7.418 1.00 92.31 102 ASP A N 1
ATOM 824 C CA . ASP A 1 102 ? -1.090 -0.862 -7.017 1.00 92.31 102 ASP A CA 1
ATOM 825 C C . ASP A 1 102 ? -2.221 -0.919 -8.050 1.00 92.31 102 ASP A C 1
ATOM 827 O O . ASP A 1 102 ? -3.390 -1.026 -7.680 1.00 92.31 102 ASP A O 1
ATOM 831 N N . VAL A 1 103 ? -1.903 -0.836 -9.347 1.00 92.06 103 VAL A N 1
ATOM 832 C CA . VAL A 1 103 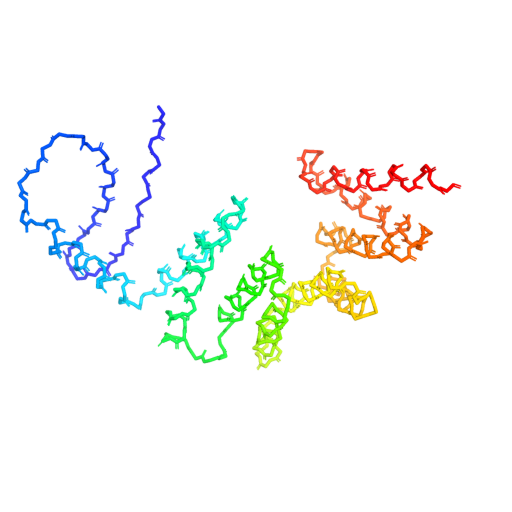? -2.919 -0.918 -10.408 1.00 92.06 103 VAL A CA 1
ATOM 833 C C . VAL A 1 103 ? -3.566 -2.304 -10.427 1.00 92.06 103 VAL A C 1
ATOM 835 O O . VAL A 1 103 ? -4.792 -2.394 -10.468 1.00 92.06 103 VAL A O 1
ATOM 838 N N . HIS A 1 104 ? -2.783 -3.382 -10.315 1.00 93.62 104 HIS A N 1
ATOM 839 C CA . HIS A 1 104 ? -3.338 -4.735 -10.219 1.00 93.62 104 HIS A CA 1
ATOM 840 C C . HIS A 1 104 ? -4.179 -4.941 -8.963 1.00 93.62 104 HIS A C 1
ATOM 842 O O . HIS A 1 104 ? -5.221 -5.589 -9.034 1.00 93.62 104 HIS A O 1
ATOM 848 N N . ARG A 1 105 ? -3.772 -4.364 -7.829 1.00 94.56 105 ARG A N 1
ATOM 849 C CA . ARG A 1 105 ? -4.550 -4.409 -6.591 1.00 94.56 105 ARG A CA 1
ATOM 850 C C . ARG A 1 105 ? -5.929 -3.778 -6.790 1.00 94.56 105 ARG A C 1
ATOM 852 O O . ARG A 1 105 ? -6.933 -4.396 -6.461 1.00 94.56 105 ARG A O 1
ATOM 859 N N . LEU A 1 106 ? -5.982 -2.596 -7.406 1.00 90.69 106 LEU A N 1
ATOM 860 C CA . LEU A 1 106 ? -7.238 -1.893 -7.701 1.00 90.69 106 LEU A CA 1
ATOM 861 C C . LEU A 1 106 ? -8.113 -2.617 -8.739 1.00 90.69 106 LEU A C 1
ATOM 863 O O . LEU A 1 106 ? -9.330 -2.459 -8.720 1.00 90.69 106 LEU A O 1
ATOM 867 N N . LEU A 1 107 ? -7.508 -3.425 -9.614 1.00 90.62 107 LEU A N 1
ATOM 868 C CA . LEU A 1 107 ? -8.209 -4.319 -10.542 1.00 90.62 107 LEU A CA 1
ATOM 869 C C . LEU A 1 107 ? -8.727 -5.611 -9.883 1.00 90.62 107 LEU A C 1
ATOM 871 O O . LEU A 1 107 ? -9.472 -6.351 -10.519 1.00 90.62 107 LEU A O 1
ATOM 875 N N . GLY A 1 108 ? -8.333 -5.909 -8.640 1.00 91.19 108 GLY A N 1
ATOM 876 C CA . GLY A 1 108 ? -8.637 -7.174 -7.959 1.00 91.19 108 GLY A CA 1
ATOM 877 C C . GLY A 1 108 ? -7.693 -8.332 -8.316 1.00 91.19 108 GLY A C 1
ATOM 878 O O . GLY A 1 108 ? -7.856 -9.444 -7.813 1.00 91.19 108 GLY A O 1
ATOM 879 N N . ASP A 1 109 ? -6.662 -8.084 -9.127 1.00 94.88 109 ASP A N 1
ATOM 880 C CA . ASP A 1 109 ? -5.619 -9.044 -9.511 1.00 94.88 109 ASP A CA 1
ATOM 881 C C . ASP A 1 109 ? -4.563 -9.188 -8.391 1.00 94.88 109 ASP A C 1
ATOM 883 O O . ASP A 1 109 ? -3.360 -8.972 -8.581 1.00 94.88 109 ASP A O 1
ATOM 887 N N . TYR A 1 110 ? -4.993 -9.574 -7.186 1.00 94.94 110 TYR A N 1
ATOM 888 C CA . TYR A 1 110 ? -4.148 -9.530 -5.986 1.00 94.94 110 TYR A CA 1
ATOM 889 C C . TYR A 1 110 ? -2.871 -10.379 -6.083 1.00 94.94 110 TYR A C 1
ATOM 891 O O . TYR A 1 110 ? -1.820 -9.982 -5.584 1.00 94.94 110 TYR A O 1
ATOM 899 N N . LYS A 1 111 ? -2.912 -11.520 -6.787 1.00 95.44 111 LYS A N 1
ATOM 900 C CA . LYS A 1 111 ? -1.721 -12.363 -7.008 1.00 95.44 111 LYS A CA 1
ATOM 901 C C . LYS A 1 111 ? -0.628 -11.621 -7.783 1.00 95.44 111 LYS A C 1
ATOM 903 O O . LYS A 1 111 ? 0.545 -11.707 -7.422 1.00 95.44 111 LYS A O 1
ATOM 908 N N . LYS A 1 112 ? -1.005 -10.880 -8.832 1.00 94.12 112 LYS A N 1
ATOM 909 C CA . LYS A 1 112 ? -0.058 -10.062 -9.603 1.00 94.12 112 LYS A CA 1
ATOM 910 C C . LYS A 1 112 ? 0.416 -8.873 -8.777 1.00 94.12 112 LYS A C 1
ATOM 912 O O . LYS A 1 112 ? 1.611 -8.592 -8.777 1.00 94.12 112 LYS A O 1
ATOM 917 N N . ALA A 1 113 ? -0.487 -8.233 -8.031 1.00 95.56 113 ALA A N 1
ATOM 918 C CA . ALA A 1 113 ? -0.138 -7.134 -7.137 1.00 95.56 113 ALA A CA 1
ATOM 919 C C . ALA A 1 113 ? 0.968 -7.533 -6.146 1.00 95.56 113 ALA A C 1
ATOM 921 O O . ALA A 1 113 ? 2.010 -6.881 -6.085 1.00 95.56 113 ALA A O 1
ATOM 922 N N . ILE A 1 114 ? 0.794 -8.665 -5.454 1.00 96.69 114 ILE A N 1
ATOM 923 C CA . ILE A 1 114 ? 1.787 -9.207 -4.517 1.00 96.69 114 ILE A CA 1
ATOM 924 C C . ILE A 1 114 ? 3.118 -9.480 -5.221 1.00 96.69 114 ILE A C 1
ATOM 926 O O . ILE A 1 114 ? 4.162 -9.066 -4.719 1.00 96.69 114 ILE A O 1
ATOM 930 N N . ALA A 1 115 ? 3.103 -10.130 -6.389 1.00 96.06 115 ALA A N 1
ATOM 931 C CA . ALA A 1 115 ? 4.329 -10.438 -7.126 1.00 96.06 115 ALA A CA 1
ATOM 932 C C . ALA A 1 115 ? 5.124 -9.170 -7.489 1.00 96.06 115 ALA A C 1
ATOM 934 O O . ALA A 1 115 ? 6.342 -9.119 -7.303 1.00 96.06 115 ALA A O 1
ATOM 935 N N . PHE A 1 116 ? 4.439 -8.122 -7.955 1.00 95.19 116 PHE A N 1
ATOM 936 C CA . PHE A 1 116 ? 5.073 -6.852 -8.303 1.00 95.19 116 PHE A CA 1
ATOM 937 C C . PHE A 1 116 ? 5.563 -6.069 -7.080 1.00 95.19 116 PHE A C 1
ATOM 939 O O . PHE A 1 116 ? 6.679 -5.545 -7.108 1.00 95.19 116 PHE A O 1
ATOM 946 N N . HIS A 1 117 ? 4.801 -6.036 -5.985 1.00 95.62 117 HIS A N 1
ATOM 947 C CA . HIS A 1 117 ? 5.261 -5.411 -4.744 1.00 95.62 117 HIS A CA 1
ATOM 948 C C . HIS A 1 117 ? 6.449 -6.160 -4.124 1.00 95.62 117 HIS A C 1
ATOM 950 O O . HIS A 1 117 ? 7.397 -5.527 -3.666 1.00 95.62 117 HIS A O 1
ATOM 956 N N . GLN A 1 118 ? 6.464 -7.495 -4.163 1.00 94.69 118 GLN A N 1
ATOM 957 C CA . GLN A 1 118 ? 7.597 -8.282 -3.671 1.00 94.69 118 GLN A CA 1
ATOM 958 C C . GLN A 1 118 ? 8.846 -8.077 -4.537 1.00 94.69 118 GLN A C 1
ATOM 960 O O . GLN A 1 118 ? 9.956 -7.993 -4.011 1.00 94.69 118 GLN A O 1
ATOM 965 N N . LYS A 1 119 ? 8.677 -7.928 -5.858 1.00 92.50 119 LYS A N 1
ATOM 966 C CA . LYS A 1 119 ? 9.767 -7.536 -6.759 1.00 92.50 119 LYS A CA 1
ATOM 967 C C . LYS A 1 119 ? 10.309 -6.147 -6.414 1.00 92.50 119 LYS A C 1
ATOM 969 O O . LYS A 1 119 ? 11.524 -5.972 -6.388 1.00 92.50 119 LYS A O 1
ATOM 974 N N . ALA A 1 120 ? 9.433 -5.184 -6.118 1.00 92.31 120 ALA A N 1
ATOM 975 C CA . ALA A 1 120 ? 9.838 -3.849 -5.682 1.00 92.31 120 ALA A CA 1
ATOM 976 C C . ALA A 1 120 ? 10.626 -3.893 -4.362 1.00 92.31 120 ALA A C 1
ATOM 978 O O . ALA A 1 120 ? 11.713 -3.323 -4.308 1.00 92.31 120 ALA A O 1
ATOM 979 N N . LEU A 1 121 ? 10.143 -4.630 -3.353 1.00 91.81 121 LEU A N 1
ATOM 980 C CA . LEU A 1 121 ? 10.860 -4.823 -2.085 1.00 91.81 121 LEU A CA 1
ATOM 981 C C . LEU A 1 121 ? 12.232 -5.455 -2.292 1.00 91.81 121 LEU A C 1
ATOM 983 O O . LEU A 1 121 ? 13.212 -4.944 -1.773 1.00 91.81 121 LEU A O 1
ATOM 987 N N . ASN A 1 122 ? 12.324 -6.515 -3.098 1.00 90.69 122 ASN A N 1
ATOM 988 C CA . ASN A 1 122 ? 13.603 -7.166 -3.365 1.00 90.69 122 ASN A CA 1
ATOM 989 C C . ASN A 1 122 ? 14.617 -6.189 -3.986 1.00 90.69 122 ASN A C 1
ATOM 991 O O . ASN A 1 122 ? 15.799 -6.232 -3.670 1.00 90.69 122 ASN A O 1
ATOM 995 N N . ILE A 1 123 ? 14.178 -5.280 -4.858 1.00 87.88 123 ILE A N 1
ATOM 996 C CA . ILE A 1 123 ? 15.060 -4.239 -5.402 1.00 87.88 123 ILE A CA 1
ATOM 997 C C . ILE A 1 123 ? 15.439 -3.230 -4.304 1.00 87.88 123 ILE A C 1
ATOM 999 O O . ILE A 1 123 ? 16.610 -2.883 -4.181 1.00 87.88 123 ILE A O 1
ATOM 1003 N N . GLN A 1 124 ? 14.474 -2.783 -3.499 1.00 88.69 124 GLN A N 1
ATOM 1004 C CA . GLN A 1 124 ? 14.671 -1.781 -2.445 1.00 88.69 124 GLN A CA 1
ATOM 1005 C C . GLN A 1 124 ? 15.514 -2.272 -1.261 1.00 88.69 124 GLN A C 1
ATOM 1007 O O . GLN A 1 124 ? 16.152 -1.451 -0.620 1.00 88.69 124 GLN A O 1
ATOM 1012 N N . GLU A 1 125 ? 15.511 -3.572 -0.961 1.00 82.06 125 GLU A N 1
ATOM 1013 C CA . GLU A 1 125 ? 16.301 -4.180 0.120 1.00 82.06 125 GLU A CA 1
ATOM 1014 C C . GLU A 1 125 ? 17.736 -4.503 -0.325 1.00 82.06 125 GLU A C 1
ATOM 1016 O O . GLU A 1 125 ? 18.658 -4.463 0.484 1.00 82.06 125 GLU A O 1
ATOM 1021 N N . ASN A 1 126 ? 17.943 -4.798 -1.615 1.00 78.31 126 ASN A N 1
ATOM 1022 C CA . ASN A 1 126 ? 19.268 -5.109 -2.170 1.00 78.31 126 ASN A CA 1
ATOM 1023 C C . ASN A 1 126 ? 20.091 -3.870 -2.548 1.00 78.31 126 ASN A C 1
ATOM 1025 O O . ASN A 1 126 ? 21.276 -3.978 -2.861 1.00 78.31 126 ASN A O 1
ATOM 1029 N N . ILE A 1 127 ? 19.455 -2.708 -2.584 1.00 73.50 127 ILE A N 1
ATOM 1030 C CA . ILE A 1 127 ? 20.091 -1.405 -2.752 1.00 73.50 127 ILE A CA 1
ATOM 1031 C C . ILE A 1 127 ? 19.909 -0.715 -1.405 1.00 73.50 127 ILE A C 1
ATOM 1033 O O . ILE A 1 127 ? 18.865 -0.895 -0.792 1.00 73.50 127 ILE A O 1
ATOM 1037 N N . GLU A 1 128 ? 20.852 0.095 -0.933 1.00 68.81 128 GLU A N 1
ATOM 1038 C CA . GLU A 1 128 ? 20.615 0.978 0.221 1.00 68.81 128 GLU A CA 1
ATOM 1039 C C . GLU A 1 128 ? 19.607 2.089 -0.153 1.00 68.81 128 GLU A C 1
ATOM 1041 O O . GLU A 1 128 ? 19.927 3.274 -0.236 1.00 68.81 128 GLU A O 1
ATOM 1046 N N . CYS A 1 129 ? 18.377 1.694 -0.483 1.00 71.06 129 CYS A N 1
ATOM 1047 C CA . CYS A 1 129 ? 17.297 2.558 -0.907 1.00 71.06 129 CYS A CA 1
ATOM 1048 C C . CYS A 1 129 ? 16.690 3.266 0.306 1.00 71.06 129 CYS A C 1
ATOM 1050 O O . CYS A 1 129 ? 16.851 2.847 1.455 1.00 71.06 129 CYS A O 1
ATOM 1052 N N . ASN A 1 130 ? 15.971 4.357 0.052 1.00 83.38 130 ASN A N 1
ATOM 1053 C CA . ASN A 1 130 ? 15.318 5.117 1.104 1.00 83.38 130 ASN A CA 1
ATOM 1054 C C . ASN A 1 130 ? 14.357 4.200 1.893 1.00 83.38 130 ASN A C 1
ATOM 1056 O O . ASN A 1 130 ? 13.402 3.683 1.309 1.00 83.38 130 ASN A O 1
ATOM 1060 N N . PRO A 1 131 ? 14.531 4.041 3.220 1.00 87.56 131 PRO A N 1
ATOM 1061 C CA . PRO A 1 131 ? 13.668 3.182 4.030 1.00 87.56 131 PRO A CA 1
ATOM 1062 C C . PRO A 1 131 ? 12.175 3.534 3.931 1.00 87.56 131 PRO A C 1
ATOM 1064 O O . PRO A 1 131 ? 11.321 2.659 4.063 1.00 87.56 131 PRO A O 1
ATOM 1067 N N . LEU A 1 132 ? 11.837 4.798 3.654 1.00 90.56 132 LEU A N 1
ATOM 1068 C CA . LEU A 1 132 ? 10.451 5.232 3.457 1.00 90.56 132 LEU A CA 1
ATOM 1069 C C . LEU A 1 132 ? 9.817 4.652 2.181 1.00 90.56 132 LEU A C 1
ATOM 1071 O O . LEU A 1 132 ? 8.602 4.439 2.138 1.00 90.56 132 LEU A O 1
ATOM 1075 N N . GLU A 1 133 ? 10.616 4.340 1.159 1.00 88.62 133 GLU A N 1
ATOM 1076 C CA . GLU A 1 133 ? 10.130 3.635 -0.028 1.00 88.62 133 GLU A CA 1
ATOM 1077 C C . GLU A 1 133 ? 9.786 2.179 0.304 1.00 88.62 133 GLU A C 1
ATOM 1079 O O . GLU A 1 133 ? 8.696 1.725 -0.050 1.00 88.62 133 GLU A O 1
ATOM 1084 N N . CYS A 1 134 ? 10.633 1.483 1.075 1.00 90.56 134 CYS A N 1
ATOM 1085 C CA . CYS A 1 134 ? 10.318 0.146 1.593 1.00 90.56 134 CYS A CA 1
ATOM 1086 C C . CYS A 1 134 ? 9.041 0.173 2.440 1.00 90.56 134 CYS A C 1
ATOM 1088 O O . CYS A 1 134 ? 8.159 -0.671 2.283 1.00 90.56 134 CYS A O 1
ATOM 1090 N N . ALA A 1 135 ? 8.907 1.177 3.314 1.00 93.38 135 ALA A N 1
ATOM 1091 C CA . ALA A 1 135 ? 7.728 1.354 4.155 1.00 93.38 135 ALA A CA 1
ATOM 1092 C C . ALA A 1 135 ? 6.447 1.514 3.323 1.00 93.38 135 ALA A C 1
ATOM 1094 O O . ALA A 1 135 ? 5.403 0.954 3.668 1.00 93.38 135 ALA A O 1
ATOM 1095 N N . THR A 1 136 ? 6.529 2.234 2.203 1.00 92.88 136 THR A N 1
ATOM 1096 C CA . THR A 1 136 ? 5.423 2.384 1.248 1.00 92.88 136 THR A CA 1
ATOM 1097 C C . THR A 1 136 ? 5.055 1.044 0.623 1.00 92.88 136 THR A C 1
ATOM 1099 O O . THR A 1 136 ? 3.893 0.648 0.696 1.00 92.88 136 THR A O 1
ATOM 1102 N N . THR A 1 137 ? 6.028 0.284 0.122 1.00 94.00 137 THR A N 1
ATOM 1103 C CA . THR A 1 137 ? 5.766 -1.034 -0.474 1.00 94.00 137 THR A CA 1
ATOM 1104 C C . THR A 1 137 ? 5.192 -2.032 0.541 1.00 94.00 137 THR A C 1
ATOM 1106 O O . THR A 1 137 ? 4.238 -2.745 0.230 1.00 94.00 137 THR A O 1
ATOM 1109 N N . TYR A 1 138 ? 5.688 -2.040 1.785 1.00 96.06 138 TYR A N 1
ATOM 1110 C CA . TYR A 1 138 ? 5.098 -2.836 2.868 1.00 96.06 138 TYR A CA 1
ATOM 1111 C C . TYR A 1 138 ? 3.649 -2.435 3.164 1.00 96.06 138 TYR A C 1
ATOM 1113 O O . TYR A 1 138 ? 2.808 -3.294 3.415 1.00 96.06 138 TYR A O 1
ATOM 1121 N N . THR A 1 139 ? 3.330 -1.143 3.086 1.00 95.81 139 THR A N 1
ATOM 1122 C CA . THR A 1 139 ? 1.954 -0.659 3.279 1.00 95.81 139 THR A CA 1
ATOM 1123 C C . THR A 1 139 ? 1.034 -1.170 2.171 1.00 95.81 139 THR A C 1
ATOM 1125 O O . THR A 1 139 ? -0.051 -1.669 2.462 1.00 95.81 139 THR A O 1
ATOM 1128 N N . ASN A 1 140 ? 1.493 -1.124 0.917 1.00 95.44 140 ASN A N 1
ATOM 1129 C CA . ASN A 1 140 ? 0.727 -1.602 -0.235 1.00 95.44 140 ASN A CA 1
ATOM 1130 C C . ASN A 1 140 ? 0.490 -3.119 -0.180 1.00 95.44 140 ASN A C 1
ATOM 1132 O O . ASN A 1 140 ? -0.622 -3.577 -0.447 1.00 95.44 140 ASN A O 1
ATOM 1136 N N . LEU A 1 141 ? 1.485 -3.905 0.250 1.00 96.62 141 LEU A N 1
ATOM 1137 C CA . LEU A 1 141 ? 1.296 -5.333 0.531 1.00 96.62 141 LEU A CA 1
ATOM 1138 C C . LEU A 1 141 ? 0.264 -5.556 1.636 1.00 96.62 141 LEU A C 1
ATOM 1140 O O . LEU A 1 141 ? -0.643 -6.365 1.462 1.00 96.62 141 LEU A O 1
ATOM 1144 N N . GLY A 1 142 ? 0.363 -4.815 2.741 1.00 96.69 142 GLY A N 1
ATOM 1145 C CA . GLY A 1 142 ? -0.597 -4.892 3.841 1.00 96.69 142 GLY A CA 1
ATOM 1146 C C . GLY A 1 142 ? -2.037 -4.613 3.398 1.00 96.69 142 GLY A C 1
ATOM 1147 O O . GLY A 1 142 ? -2.943 -5.381 3.712 1.00 96.69 142 GLY A O 1
ATOM 1148 N N . GLU A 1 143 ? -2.247 -3.561 2.605 1.00 95.56 143 GLU A N 1
ATOM 1149 C CA . GLU A 1 143 ? -3.544 -3.243 1.993 1.00 95.56 143 GLU A CA 1
ATOM 1150 C C . GLU A 1 143 ? -4.018 -4.344 1.030 1.00 95.56 143 GLU A C 1
ATOM 1152 O O . GLU A 1 143 ? -5.188 -4.719 1.069 1.00 95.56 143 GLU A O 1
ATOM 1157 N N . THR A 1 144 ? -3.117 -4.912 0.220 1.00 96.44 144 THR A N 1
ATOM 1158 C CA . THR A 1 144 ? -3.439 -6.015 -0.705 1.00 96.44 144 THR A CA 1
ATOM 1159 C C . THR A 1 144 ? -3.935 -7.249 0.051 1.00 96.44 144 THR A C 1
ATOM 1161 O O . THR A 1 144 ? -4.993 -7.790 -0.268 1.00 96.44 144 THR A O 1
ATOM 1164 N N . TYR A 1 145 ? -3.222 -7.674 1.099 1.00 97.50 145 TYR A N 1
ATOM 1165 C CA . TYR A 1 145 ? -3.639 -8.809 1.929 1.00 97.50 145 TYR A CA 1
ATOM 1166 C C . TYR A 1 145 ? -4.938 -8.523 2.693 1.00 97.50 145 TYR A C 1
ATOM 1168 O O . TYR A 1 145 ? -5.784 -9.410 2.815 1.00 97.50 145 TYR A O 1
ATOM 1176 N N . ARG A 1 146 ? -5.158 -7.275 3.135 1.00 95.69 146 ARG A N 1
ATOM 1177 C CA . ARG A 1 146 ? -6.422 -6.855 3.762 1.00 95.69 146 ARG A CA 1
ATOM 1178 C C . ARG A 1 146 ? -7.599 -7.020 2.799 1.00 95.69 146 ARG A C 1
ATOM 1180 O O . ARG A 1 146 ? -8.653 -7.498 3.210 1.00 95.69 146 ARG A O 1
ATOM 1187 N N . GLU A 1 147 ? -7.434 -6.639 1.535 1.00 94.75 147 GLU A N 1
ATOM 1188 C CA . GLU A 1 147 ? -8.461 -6.791 0.491 1.00 94.75 147 GLU A CA 1
ATOM 1189 C C . GLU A 1 147 ? -8.712 -8.262 0.126 1.00 94.75 147 GLU A C 1
ATOM 1191 O O . GLU A 1 147 ? -9.847 -8.642 -0.161 1.00 94.75 147 GLU A O 1
ATOM 1196 N N . MET A 1 148 ? -7.694 -9.116 0.263 1.00 95.75 148 MET A N 1
ATOM 1197 C CA . MET A 1 148 ? -7.826 -10.577 0.191 1.00 95.75 148 MET A CA 1
ATOM 1198 C C . MET A 1 148 ? -8.437 -11.221 1.446 1.00 95.75 148 MET A C 1
ATOM 1200 O O . MET A 1 148 ? -8.662 -12.429 1.448 1.00 95.75 148 MET A O 1
ATOM 1204 N N . LYS A 1 149 ? -8.716 -10.441 2.500 1.00 95.50 149 LYS A N 1
ATOM 1205 C CA . LYS A 1 149 ? -9.170 -10.909 3.823 1.00 95.50 149 LYS A CA 1
ATOM 1206 C C . LYS A 1 149 ? -8.151 -11.767 4.589 1.00 95.50 149 LYS A C 1
ATOM 1208 O O . LYS A 1 149 ? -8.513 -12.407 5.573 1.00 95.50 149 LYS A O 1
ATOM 1213 N N . ASP A 1 150 ? -6.876 -11.744 4.203 1.00 96.94 150 ASP A N 1
ATOM 1214 C CA . ASP A 1 150 ? -5.789 -12.289 5.025 1.00 96.94 150 ASP A CA 1
ATOM 1215 C C . ASP A 1 150 ? -5.331 -11.217 6.020 1.00 96.94 150 ASP A C 1
ATOM 1217 O O . ASP A 1 150 ? -4.351 -10.492 5.821 1.00 96.94 150 ASP A O 1
ATOM 1221 N N . TYR A 1 151 ? -6.106 -11.077 7.095 1.00 96.25 151 TYR A N 1
ATOM 1222 C CA . TYR A 1 151 ? -5.886 -10.037 8.094 1.00 96.25 151 TYR A CA 1
ATOM 1223 C C . TYR A 1 151 ? -4.601 -10.249 8.905 1.00 96.25 151 TYR A C 1
ATOM 1225 O O . TYR A 1 151 ? -3.967 -9.269 9.301 1.00 96.25 151 TYR A O 1
ATOM 1233 N N . SER A 1 152 ? -4.176 -11.502 9.101 1.00 96.12 152 SER A N 1
ATOM 1234 C CA . SER A 1 152 ? -2.917 -11.841 9.772 1.00 96.12 152 SER A CA 1
ATOM 1235 C C . SER A 1 152 ? -1.712 -11.295 9.016 1.00 96.12 152 SER A C 1
ATOM 1237 O O . SER A 1 152 ? -0.912 -10.542 9.575 1.00 96.12 152 SER A O 1
ATOM 1239 N N . THR A 1 153 ? -1.608 -11.623 7.729 1.00 96.62 153 THR A N 1
ATOM 1240 C CA . THR A 1 153 ? -0.485 -11.201 6.892 1.00 96.62 153 THR A CA 1
ATOM 1241 C C . THR A 1 153 ? -0.534 -9.692 6.652 1.00 96.62 153 THR A C 1
ATOM 1243 O O . THR A 1 153 ? 0.500 -9.017 6.707 1.00 96.62 153 THR A O 1
ATOM 1246 N N . ALA A 1 154 ? -1.738 -9.128 6.489 1.00 97.12 154 ALA A N 1
ATOM 1247 C CA . ALA A 1 154 ? -1.937 -7.684 6.410 1.00 97.12 154 ALA A CA 1
ATOM 1248 C C . ALA A 1 154 ? -1.377 -6.952 7.639 1.00 97.12 154 ALA A C 1
ATOM 1250 O O . ALA A 1 154 ? -0.637 -5.976 7.489 1.00 97.12 154 ALA A O 1
ATOM 1251 N N . LEU A 1 155 ? -1.676 -7.444 8.849 1.00 97.00 155 LEU A N 1
ATOM 1252 C CA . LEU A 1 155 ? -1.208 -6.843 10.099 1.00 97.00 155 LEU A CA 1
ATOM 1253 C C . LEU A 1 155 ? 0.317 -6.812 10.170 1.00 97.00 155 LEU A C 1
ATOM 1255 O O . LEU A 1 155 ? 0.900 -5.791 10.538 1.00 97.00 155 LEU A O 1
ATOM 1259 N N . THR A 1 156 ? 0.966 -7.919 9.805 1.00 97.69 156 THR A N 1
ATOM 1260 C CA . THR A 1 156 ? 2.426 -8.032 9.811 1.00 97.69 156 THR A CA 1
ATOM 1261 C C . THR A 1 156 ? 3.068 -6.994 8.896 1.00 97.69 156 THR A C 1
ATOM 1263 O O . THR A 1 156 ? 3.987 -6.289 9.318 1.00 97.69 156 THR A O 1
ATOM 1266 N N . TYR A 1 157 ? 2.578 -6.856 7.664 1.00 97.56 157 TYR A N 1
ATOM 1267 C CA . TYR A 1 157 ? 3.138 -5.901 6.707 1.00 97.56 157 TYR A CA 1
ATOM 1268 C C . TYR A 1 157 ? 2.846 -4.441 7.074 1.00 97.56 157 TYR A C 1
ATOM 1270 O O . TYR A 1 157 ? 3.756 -3.610 7.019 1.00 97.56 157 TYR A O 1
ATOM 1278 N N . LEU A 1 158 ? 1.628 -4.124 7.531 1.00 96.81 158 LEU A N 1
ATOM 1279 C CA . LEU A 1 158 ? 1.296 -2.771 7.9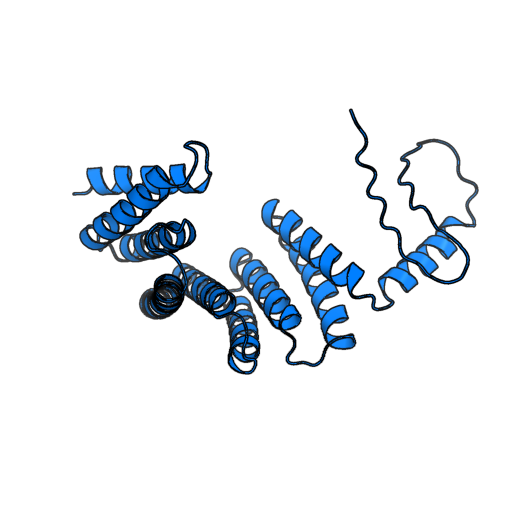90 1.00 96.81 158 LEU A CA 1
ATOM 1280 C C . LEU A 1 158 ? 2.143 -2.357 9.200 1.00 96.81 158 LEU A C 1
ATOM 1282 O O . LEU A 1 158 ? 2.654 -1.238 9.223 1.00 96.81 158 LEU A O 1
ATOM 1286 N N . LYS A 1 159 ? 2.365 -3.257 10.171 1.00 96.75 159 LYS A N 1
ATOM 1287 C CA . LYS A 1 159 ? 3.237 -2.986 11.327 1.00 96.75 159 LYS A CA 1
ATOM 1288 C C . LYS A 1 159 ? 4.688 -2.739 10.917 1.00 96.75 159 LYS A C 1
ATOM 1290 O O . LYS A 1 159 ? 5.290 -1.798 11.424 1.00 96.75 159 LYS A O 1
ATOM 1295 N N . LYS A 1 160 ? 5.236 -3.510 9.968 1.00 95.69 160 LYS A N 1
ATOM 1296 C CA . LYS A 1 160 ? 6.582 -3.255 9.416 1.00 95.69 160 LYS A CA 1
ATOM 1297 C C . LYS A 1 160 ? 6.678 -1.864 8.780 1.00 95.69 160 LYS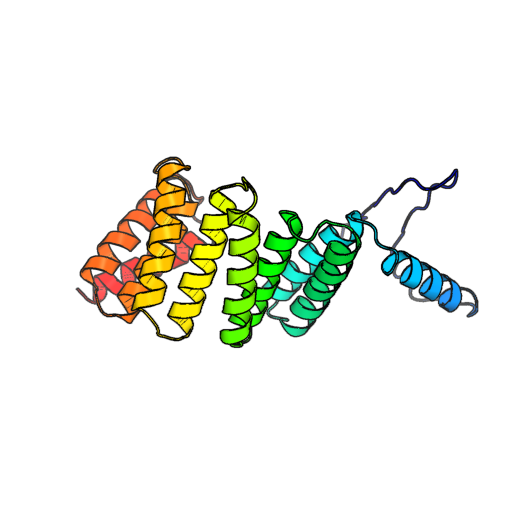 A C 1
ATOM 1299 O O . LYS A 1 160 ? 7.612 -1.116 9.059 1.00 95.69 160 LYS A O 1
ATOM 1304 N N . GLY A 1 161 ? 5.689 -1.492 7.963 1.00 95.12 161 GLY A N 1
ATOM 1305 C CA . GLY A 1 161 ? 5.627 -0.168 7.339 1.00 95.12 161 GLY A CA 1
ATOM 1306 C C . GLY A 1 161 ? 5.475 0.978 8.348 1.00 95.12 161 GLY A C 1
ATOM 1307 O O . GLY A 1 161 ? 6.042 2.051 8.138 1.00 95.12 161 GLY A O 1
ATOM 1308 N N . LEU A 1 162 ? 4.735 0.766 9.440 1.00 96.00 162 LEU A N 1
ATOM 1309 C CA . LEU A 1 162 ? 4.595 1.744 10.521 1.00 96.00 162 LEU A CA 1
ATOM 1310 C C . LEU A 1 162 ? 5.915 1.907 11.281 1.00 96.00 162 LEU A C 1
ATOM 1312 O O . LEU A 1 162 ? 6.392 3.028 11.405 1.00 96.00 162 LEU A O 1
ATOM 1316 N N . GLN A 1 163 ? 6.547 0.804 11.688 1.00 96.19 163 GLN A N 1
ATOM 1317 C CA . GLN A 1 163 ? 7.801 0.817 12.445 1.00 96.19 163 GLN A CA 1
ATOM 1318 C C . GLN A 1 163 ? 8.907 1.597 11.719 1.00 96.19 163 GLN A C 1
ATOM 1320 O O . GLN A 1 163 ? 9.618 2.397 12.324 1.00 96.19 163 GLN A O 1
ATOM 1325 N N . ILE A 1 164 ? 9.047 1.408 10.402 1.00 94.62 164 ILE A N 1
ATOM 1326 C CA . ILE A 1 164 ? 10.040 2.155 9.618 1.00 94.62 164 ILE A CA 1
ATOM 1327 C C . ILE A 1 164 ? 9.727 3.657 9.620 1.00 94.62 164 ILE A C 1
ATOM 1329 O O . ILE A 1 164 ? 10.640 4.471 9.759 1.00 94.62 164 ILE A O 1
ATOM 1333 N N . ARG A 1 165 ? 8.451 4.033 9.483 1.00 95.31 165 ARG A N 1
ATOM 1334 C CA . ARG A 1 165 ? 8.031 5.439 9.498 1.00 95.31 165 ARG A CA 1
ATOM 1335 C C . ARG A 1 165 ? 8.217 6.076 10.868 1.00 95.31 165 ARG A C 1
ATOM 1337 O O . ARG A 1 165 ? 8.743 7.177 10.921 1.00 95.31 165 ARG A O 1
ATOM 1344 N N . GLU A 1 166 ? 7.878 5.389 11.953 1.00 94.62 166 GLU A N 1
ATOM 1345 C CA . GLU A 1 166 ? 8.113 5.874 13.321 1.00 94.62 166 GLU A CA 1
ATOM 1346 C C . GLU A 1 166 ? 9.602 6.101 13.602 1.00 94.62 166 GLU A C 1
ATOM 1348 O O . GLU A 1 166 ? 9.969 7.070 14.260 1.00 94.62 166 GLU A O 1
ATOM 1353 N N . ASN A 1 167 ? 10.470 5.246 13.053 1.00 94.62 167 ASN A N 1
ATOM 1354 C CA . ASN A 1 167 ? 11.918 5.381 13.205 1.00 94.62 167 ASN A CA 1
ATOM 1355 C C . ASN A 1 167 ? 12.521 6.527 12.376 1.00 94.62 167 ASN A C 1
ATOM 1357 O O . ASN A 1 167 ? 13.623 6.984 12.681 1.00 94.62 167 ASN A O 1
ATOM 1361 N N . LYS A 1 168 ? 11.868 6.944 11.284 1.00 94.44 168 LYS A N 1
ATOM 1362 C CA . LYS A 1 168 ? 12.429 7.899 10.308 1.00 94.44 168 LYS A CA 1
ATOM 1363 C C . LYS A 1 168 ? 11.741 9.258 10.295 1.00 94.44 168 LYS A C 1
ATOM 1365 O O . LYS A 1 168 ? 12.350 10.220 9.835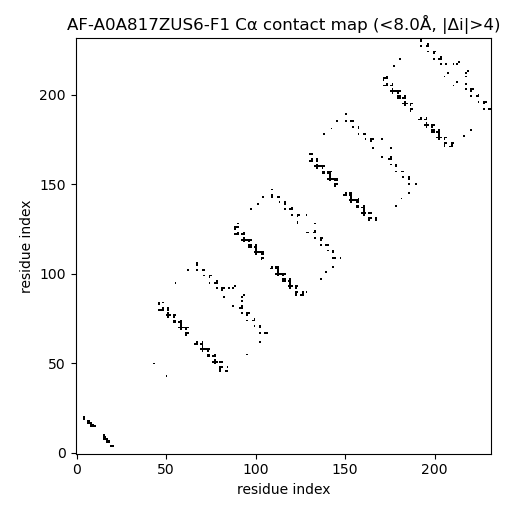 1.00 94.44 168 LYS A O 1
ATOM 1370 N N . LEU A 1 169 ? 10.501 9.344 10.764 1.00 92.81 169 LEU A N 1
ATOM 1371 C CA . LEU A 1 169 ? 9.678 10.545 10.705 1.00 92.81 169 LEU A CA 1
ATOM 1372 C C . LEU A 1 169 ? 9.420 11.107 12.110 1.00 92.81 169 LEU A C 1
ATOM 1374 O O . LEU A 1 169 ? 9.370 10.354 13.083 1.00 92.81 169 LEU A O 1
ATOM 1378 N N . PRO A 1 170 ? 9.202 12.428 12.236 1.00 92.12 170 PRO A N 1
ATOM 1379 C CA . PRO A 1 170 ? 8.710 13.022 13.474 1.00 92.12 170 PRO A CA 1
ATOM 1380 C C . PRO A 1 170 ? 7.373 12.406 13.911 1.00 92.12 170 PRO A C 1
ATOM 1382 O O . PRO A 1 170 ? 6.546 12.043 13.077 1.00 92.12 170 PRO A O 1
ATOM 1385 N N . LYS A 1 171 ? 7.116 12.364 15.224 1.00 88.31 171 LYS A N 1
ATOM 1386 C CA . LYS A 1 171 ? 5.909 11.742 15.811 1.00 88.31 171 LYS A CA 1
ATOM 1387 C C . LYS A 1 171 ? 4.577 12.310 15.301 1.00 88.31 171 LYS A C 1
ATOM 1389 O O . LYS A 1 171 ? 3.569 11.617 15.343 1.00 88.31 171 LYS A O 1
ATOM 1394 N N . ASN A 1 172 ? 4.571 13.550 14.826 1.00 86.75 172 ASN A N 1
ATOM 1395 C CA . ASN A 1 172 ? 3.403 14.248 14.287 1.00 86.75 172 ASN A CA 1
ATOM 1396 C C . ASN A 1 172 ? 3.386 14.285 12.749 1.00 86.75 172 ASN A C 1
ATOM 1398 O O . ASN A 1 172 ? 2.686 15.102 12.158 1.00 86.75 172 ASN A O 1
ATOM 1402 N N . HIS A 1 173 ? 4.167 13.441 12.072 1.00 90.06 173 HIS A N 1
ATOM 1403 C CA . HIS A 1 173 ? 4.187 13.429 10.615 1.00 90.06 173 HIS A CA 1
ATOM 1404 C C . HIS A 1 173 ? 2.861 12.887 10.038 1.00 90.06 173 HIS A C 1
ATOM 1406 O O . HIS A 1 173 ? 2.420 11.815 10.463 1.00 90.06 173 HIS A O 1
ATOM 1412 N N . PRO A 1 174 ? 2.242 13.543 9.033 1.00 89.62 174 PRO A N 1
ATOM 1413 C CA . PRO A 1 174 ? 0.969 13.107 8.443 1.00 89.62 174 PRO A CA 1
ATOM 1414 C C . PRO A 1 174 ? 0.940 11.649 7.957 1.00 89.62 174 PRO A C 1
ATOM 1416 O O . PRO A 1 174 ? -0.077 10.975 8.100 1.00 89.62 174 PRO A O 1
ATOM 1419 N N . ASP A 1 175 ? 2.054 11.129 7.438 1.00 89.50 175 ASP A N 1
ATOM 1420 C CA . ASP A 1 175 ? 2.168 9.716 7.040 1.00 89.50 175 ASP A CA 1
ATOM 1421 C C . ASP A 1 175 ? 1.896 8.732 8.188 1.00 89.50 175 ASP A C 1
ATOM 1423 O O . ASP A 1 175 ? 1.370 7.647 7.944 1.00 89.50 175 ASP A O 1
ATOM 1427 N N . LEU A 1 176 ? 2.211 9.091 9.438 1.00 92.75 176 LEU A N 1
ATOM 1428 C CA . LEU A 1 176 ? 1.881 8.251 10.592 1.00 92.75 176 LEU A CA 1
ATOM 1429 C C . LEU A 1 176 ? 0.363 8.176 10.790 1.00 92.75 176 LEU A C 1
ATOM 1431 O O . LEU A 1 176 ? -0.157 7.095 11.050 1.00 92.75 176 LEU A O 1
ATOM 1435 N N . ALA A 1 177 ? -0.367 9.275 10.567 1.00 92.44 177 ALA A N 1
ATOM 1436 C CA . ALA A 1 177 ? -1.831 9.268 10.608 1.00 92.44 177 ALA A CA 1
ATOM 1437 C C . ALA A 1 177 ? -2.430 8.331 9.549 1.00 92.44 177 ALA A C 1
ATOM 1439 O O . ALA A 1 177 ? -3.372 7.593 9.838 1.00 92.44 177 ALA A O 1
ATOM 1440 N N . VAL A 1 178 ? -1.849 8.306 8.342 1.00 91.38 178 VAL A N 1
ATOM 1441 C CA . VAL A 1 178 ? -2.261 7.372 7.280 1.00 91.38 178 VAL A CA 1
ATOM 1442 C C . VAL A 1 178 ? -2.060 5.922 7.728 1.00 91.38 178 VAL A C 1
ATOM 1444 O O . VAL A 1 178 ? -2.946 5.092 7.527 1.00 91.38 178 VAL A O 1
ATOM 1447 N N . MET A 1 179 ? -0.934 5.617 8.381 1.00 94.75 179 MET A N 1
ATOM 1448 C CA . MET A 1 179 ? -0.651 4.270 8.887 1.00 94.75 179 MET A CA 1
ATOM 1449 C C . MET A 1 179 ? -1.581 3.850 10.024 1.00 94.75 179 MET A C 1
ATOM 1451 O O . MET A 1 179 ? -2.109 2.737 9.998 1.00 94.75 179 MET A O 1
ATOM 1455 N N . TYR A 1 180 ? -1.823 4.731 10.995 1.00 95.19 180 TYR A N 1
ATOM 1456 C CA . TYR A 1 180 ? -2.767 4.465 12.076 1.00 95.19 180 TYR A CA 1
ATOM 1457 C C . TYR A 1 180 ? -4.182 4.241 11.541 1.00 95.19 180 TYR A C 1
ATOM 1459 O O . TYR A 1 180 ? -4.860 3.305 11.957 1.00 95.19 180 TYR A O 1
ATOM 1467 N N . HIS A 1 181 ? -4.610 5.018 10.546 1.00 94.06 181 HIS A N 1
ATOM 1468 C CA . HIS A 1 181 ? -5.886 4.784 9.881 1.00 94.06 181 HIS A CA 1
ATOM 1469 C C . HIS A 1 181 ? -5.922 3.451 9.115 1.00 94.06 181 HIS A C 1
ATOM 1471 O O . HIS A 1 181 ? -6.921 2.736 9.179 1.00 94.06 181 HIS A O 1
ATOM 1477 N N . ALA A 1 182 ? -4.839 3.062 8.434 1.00 94.44 182 ALA A N 1
ATOM 1478 C CA . ALA A 1 182 ? -4.759 1.761 7.767 1.00 94.44 182 ALA A CA 1
ATOM 1479 C C . ALA A 1 182 ? -4.885 0.592 8.764 1.00 94.44 182 ALA A C 1
ATOM 1481 O O . ALA A 1 182 ? -5.610 -0.369 8.500 1.00 94.44 182 ALA A O 1
ATOM 1482 N N . LEU A 1 183 ? -4.247 0.695 9.936 1.00 96.19 183 LEU A N 1
ATOM 1483 C CA . LEU A 1 183 ? -4.415 -0.267 11.030 1.00 96.19 183 LEU A CA 1
ATOM 1484 C C . LEU A 1 183 ? -5.835 -0.242 11.606 1.00 96.19 183 LEU A C 1
ATOM 1486 O O . LEU A 1 183 ? -6.406 -1.301 11.845 1.00 96.19 183 LEU A O 1
ATOM 1490 N N . ALA A 1 184 ? -6.436 0.937 11.779 1.00 94.81 184 ALA A N 1
ATOM 1491 C CA . ALA A 1 184 ? -7.818 1.072 12.232 1.00 94.81 184 ALA A CA 1
ATOM 1492 C C . ALA A 1 184 ? -8.794 0.359 11.278 1.00 94.81 184 ALA A C 1
ATOM 1494 O O . ALA A 1 184 ? -9.636 -0.411 11.731 1.00 94.81 184 ALA A O 1
ATOM 1495 N N . LYS A 1 185 ? -8.628 0.517 9.956 1.00 93.88 185 LYS A N 1
ATOM 1496 C CA . LYS A 1 185 ? -9.412 -0.218 8.945 1.00 93.88 185 LYS A CA 1
ATOM 1497 C C . LYS A 1 185 ? -9.233 -1.733 9.040 1.00 93.88 185 LYS A C 1
ATOM 1499 O O . LYS A 1 185 ? -10.174 -2.474 8.767 1.00 93.88 185 LYS A O 1
ATOM 1504 N N . LEU A 1 186 ? -8.033 -2.199 9.382 1.00 95.06 186 LEU A N 1
ATOM 1505 C CA . LEU A 1 186 ? -7.765 -3.622 9.566 1.00 95.06 186 LEU A CA 1
ATOM 1506 C C . LEU A 1 186 ? -8.475 -4.165 10.814 1.00 95.06 186 LEU A C 1
ATOM 1508 O O . LEU A 1 186 ? -9.199 -5.148 10.705 1.00 95.06 186 LEU A O 1
ATOM 1512 N N . TYR A 1 187 ? -8.340 -3.490 11.959 1.00 94.81 187 TYR A N 1
ATOM 1513 C CA . TYR A 1 187 ? -9.019 -3.880 13.201 1.00 94.81 187 TYR A CA 1
ATOM 1514 C C . TYR A 1 187 ? -10.545 -3.768 13.109 1.00 94.81 187 TYR A C 1
ATOM 1516 O O . TYR A 1 187 ? -11.271 -4.522 13.752 1.00 94.81 187 TYR A O 1
ATOM 1524 N N . LEU A 1 188 ? -11.050 -2.857 12.274 1.00 92.88 188 LEU A N 1
ATOM 1525 C CA . LEU A 1 188 ? -12.476 -2.757 11.984 1.00 92.88 188 LEU A CA 1
ATOM 1526 C C . LEU A 1 188 ? -12.983 -4.026 11.290 1.00 92.88 188 LEU A C 1
ATOM 1528 O O . LEU A 1 188 ? -14.065 -4.509 11.613 1.00 92.88 188 LEU A O 1
ATOM 1532 N N . ALA A 1 189 ? -12.183 -4.589 10.381 1.00 91.81 189 ALA A N 1
ATOM 1533 C CA . ALA A 1 189 ? -12.504 -5.836 9.695 1.00 91.81 189 ALA A CA 1
ATOM 1534 C C . ALA A 1 189 ? -12.411 -7.073 10.610 1.00 91.81 189 ALA A C 1
ATOM 1536 O O . ALA A 1 189 ? -13.079 -8.066 10.337 1.00 91.81 189 ALA A O 1
ATOM 1537 N N . THR A 1 190 ? -11.629 -7.015 11.696 1.00 93.38 190 THR A N 1
ATOM 1538 C CA . THR A 1 190 ? -11.540 -8.081 12.714 1.00 93.38 190 THR A CA 1
ATOM 1539 C C . THR A 1 190 ? -12.465 -7.864 13.919 1.00 93.38 190 THR A C 1
ATOM 1541 O O . THR A 1 190 ? -12.469 -8.681 14.835 1.00 93.38 190 THR A O 1
ATOM 1544 N N . HIS A 1 191 ? -13.286 -6.805 13.912 1.00 91.56 191 HIS A N 1
ATOM 1545 C CA . HIS A 1 191 ? -14.195 -6.408 15.001 1.00 91.56 191 HIS A CA 1
ATOM 1546 C C . HIS A 1 191 ? -13.510 -6.057 16.337 1.00 91.56 191 HIS A C 1
ATOM 1548 O O . HIS A 1 191 ? -14.135 -6.071 17.397 1.00 91.56 191 HIS A O 1
ATOM 1554 N N . GLU A 1 192 ? -12.239 -5.660 16.303 1.00 93.19 192 GLU A N 1
ATOM 1555 C CA . GLU A 1 192 ? -11.475 -5.240 17.481 1.00 93.19 192 GLU A CA 1
ATOM 1556 C C . GLU A 1 192 ? -11.676 -3.740 17.773 1.00 93.19 192 GLU A C 1
ATOM 1558 O O . GLU A 1 192 ? -10.751 -2.932 17.678 1.00 93.19 192 GLU A O 1
ATOM 1563 N N . TYR A 1 193 ? -12.904 -3.339 18.121 1.00 92.12 193 TYR A N 1
ATOM 1564 C CA . TYR A 1 193 ? -13.304 -1.924 18.229 1.00 92.12 193 TYR A CA 1
ATOM 1565 C C . TYR A 1 193 ? -12.450 -1.078 19.187 1.00 92.12 193 TYR A C 1
ATOM 1567 O O . TYR A 1 193 ? -12.206 0.098 18.914 1.00 92.12 193 TYR A O 1
ATOM 1575 N N . SER A 1 194 ? -11.936 -1.667 20.271 1.00 92.44 194 SER A N 1
ATOM 1576 C CA . SER A 1 194 ? -11.021 -0.985 21.198 1.00 92.44 194 SER A CA 1
ATOM 1577 C C . SER A 1 194 ? -9.714 -0.566 20.512 1.00 92.44 194 SER A C 1
ATOM 1579 O O . SER A 1 194 ? -9.236 0.557 20.691 1.00 92.44 194 SER A O 1
ATOM 1581 N N . MET A 1 195 ? -9.163 -1.442 19.668 1.00 93.38 195 MET A N 1
ATOM 1582 C CA . MET A 1 195 ? -7.963 -1.174 18.882 1.00 93.38 195 MET A CA 1
ATOM 1583 C C . MET A 1 195 ? -8.249 -0.176 17.765 1.00 93.38 195 MET A C 1
ATOM 1585 O O . MET A 1 195 ? -7.416 0.699 17.518 1.00 93.38 195 MET A O 1
ATOM 1589 N N . VAL A 1 196 ? -9.425 -0.246 17.130 1.00 94.06 196 VAL A N 1
ATOM 1590 C CA . VAL A 1 196 ? -9.845 0.765 16.148 1.00 94.06 196 VAL A CA 1
ATOM 1591 C C . VAL A 1 196 ? -9.859 2.147 16.792 1.00 94.06 196 VAL A C 1
ATOM 1593 O O . VAL A 1 196 ? -9.197 3.047 16.279 1.00 94.06 196 VAL A O 1
ATOM 1596 N N . MET A 1 197 ? -10.533 2.292 17.940 1.00 93.81 197 MET A N 1
ATOM 1597 C CA . MET A 1 197 ? -10.658 3.563 18.657 1.00 93.81 197 MET A CA 1
ATOM 1598 C C . MET A 1 197 ? -9.291 4.150 19.021 1.00 93.81 197 MET A C 1
ATOM 1600 O O . MET A 1 197 ? -9.027 5.324 18.769 1.00 93.81 197 MET A O 1
ATOM 1604 N N . LYS A 1 198 ? -8.378 3.317 19.532 1.00 95.06 198 LYS A N 1
ATOM 1605 C CA . LYS A 1 198 ? -7.013 3.746 19.854 1.00 95.06 198 LYS A CA 1
ATOM 1606 C C . LYS A 1 198 ? -6.268 4.286 18.628 1.00 95.06 198 LYS A C 1
ATOM 1608 O O . LYS A 1 198 ? -5.699 5.370 18.690 1.00 95.06 198 LYS A O 1
ATOM 1613 N N . ASN A 1 199 ? -6.261 3.539 17.523 1.00 94.69 199 ASN A N 1
ATOM 1614 C CA . ASN A 1 199 ? -5.502 3.928 16.331 1.00 94.69 199 ASN A CA 1
ATOM 1615 C C . ASN A 1 199 ? -6.125 5.148 15.635 1.00 94.69 199 ASN A C 1
ATOM 1617 O O . ASN A 1 199 ? -5.408 6.054 15.214 1.00 94.69 199 ASN A O 1
ATOM 1621 N N . ILE A 1 200 ? -7.455 5.211 15.529 1.00 94.50 200 ILE A N 1
ATOM 1622 C CA . ILE A 1 200 ? -8.118 6.330 14.856 1.00 94.50 200 ILE A CA 1
ATOM 1623 C C . ILE A 1 200 ? -7.993 7.634 15.654 1.00 94.50 200 ILE A C 1
ATOM 1625 O O . ILE A 1 200 ? -7.805 8.686 15.050 1.00 94.50 200 ILE A O 1
ATOM 1629 N N . GLN A 1 201 ? -7.984 7.566 16.990 1.00 93.50 201 GLN A N 1
ATOM 1630 C CA . GLN A 1 201 ? -7.699 8.715 17.852 1.00 93.50 201 GLN A CA 1
ATOM 1631 C C . GLN A 1 201 ? -6.307 9.299 17.557 1.00 93.50 201 GLN A C 1
ATOM 1633 O O . GLN A 1 201 ? -6.190 10.495 17.299 1.00 93.50 201 GLN A O 1
ATOM 1638 N N . GLN A 1 202 ? -5.270 8.454 17.482 1.00 92.75 202 GLN A N 1
ATOM 1639 C CA . GLN A 1 202 ? -3.915 8.897 17.123 1.00 92.75 202 GLN A CA 1
ATOM 1640 C C . GLN A 1 202 ? -3.862 9.526 15.721 1.00 92.75 202 GLN A C 1
ATOM 1642 O O . GLN A 1 202 ? -3.203 10.546 15.515 1.00 92.75 202 GLN A O 1
ATOM 1647 N N . ALA A 1 203 ? -4.574 8.947 14.747 1.00 92.56 203 ALA A N 1
ATOM 1648 C CA . ALA A 1 203 ? -4.650 9.504 13.398 1.00 92.56 203 ALA A CA 1
ATOM 1649 C C . ALA A 1 203 ? -5.318 10.890 13.378 1.00 92.56 203 ALA A C 1
ATOM 1651 O O . ALA A 1 203 ? -4.838 11.795 12.691 1.00 92.56 203 ALA A O 1
ATOM 1652 N N . VAL A 1 204 ? -6.405 11.070 14.138 1.00 91.00 204 VAL A N 1
ATOM 1653 C CA . VAL A 1 204 ? -7.123 12.346 14.250 1.00 91.00 204 VAL A CA 1
ATOM 1654 C C . VAL A 1 204 ? -6.261 13.406 14.932 1.00 91.00 204 VAL A C 1
ATOM 1656 O O . VAL A 1 204 ? -6.198 14.518 14.416 1.00 91.00 204 VAL A O 1
ATOM 1659 N N . GLU A 1 205 ? -5.568 13.081 16.024 1.00 91.00 205 GLU A N 1
ATOM 1660 C CA . GLU A 1 205 ? -4.682 14.013 16.742 1.00 91.00 205 GLU A CA 1
ATOM 1661 C C . GLU A 1 205 ? -3.582 14.571 15.833 1.00 91.00 205 GLU A C 1
ATOM 1663 O O . GLU A 1 205 ? -3.437 15.787 15.692 1.00 91.00 205 GLU A O 1
ATOM 1668 N N . ILE A 1 206 ? -2.866 13.688 15.129 1.00 90.50 206 ILE A N 1
ATOM 1669 C CA . ILE A 1 206 ? -1.817 14.090 14.182 1.00 90.50 206 ILE A CA 1
ATOM 1670 C C . ILE A 1 206 ? -2.407 14.952 13.059 1.00 90.50 206 ILE A C 1
ATOM 1672 O O . ILE A 1 206 ? -1.826 15.963 12.654 1.00 90.50 206 ILE A O 1
ATOM 1676 N N . ALA A 1 207 ? -3.573 14.563 12.543 1.00 86.75 207 ALA A N 1
ATOM 1677 C CA . ALA A 1 207 ? -4.204 15.280 11.451 1.00 86.75 207 ALA A CA 1
ATOM 1678 C C . ALA A 1 207 ? -4.728 16.662 11.868 1.00 86.75 207 ALA A C 1
ATOM 1680 O O . ALA A 1 207 ? -4.624 17.595 11.080 1.00 86.75 207 ALA A O 1
ATOM 1681 N N . GLN A 1 208 ? -5.231 16.822 13.094 1.00 85.62 208 GLN A N 1
ATOM 1682 C CA . GLN A 1 208 ? -5.643 18.122 13.635 1.00 85.62 208 GLN A CA 1
ATOM 1683 C C . GLN A 1 208 ? -4.458 19.082 13.799 1.00 85.62 208 GLN A C 1
ATOM 1685 O O . GLN A 1 208 ? -4.613 20.278 13.571 1.00 85.62 208 GLN A O 1
ATOM 1690 N N . GLU A 1 209 ? -3.281 18.573 14.172 1.00 85.94 209 GLU A N 1
ATOM 1691 C CA . GLU A 1 209 ? -2.092 19.406 14.381 1.00 85.94 209 GLU A CA 1
ATOM 1692 C C . GLU A 1 209 ? -1.465 19.890 13.060 1.00 85.94 209 GLU A C 1
ATOM 1694 O O . GLU A 1 209 ? -0.951 21.008 12.992 1.00 85.94 209 GLU A O 1
ATOM 1699 N N . LYS A 1 210 ? -1.454 19.048 12.012 1.00 82.44 210 LYS A N 1
ATOM 1700 C CA . LYS A 1 210 ? -0.662 19.299 10.789 1.00 82.44 210 LYS A CA 1
ATOM 1701 C C . LYS A 1 210 ? -1.443 19.486 9.503 1.00 82.44 210 LYS A C 1
ATOM 1703 O O . LYS A 1 210 ? -0.886 20.045 8.558 1.00 82.44 210 LYS A O 1
ATOM 1708 N N . LEU A 1 211 ? -2.673 18.991 9.411 1.00 75.81 211 LEU A N 1
ATOM 1709 C CA . LEU A 1 211 ? -3.423 19.022 8.160 1.00 75.81 211 LEU A CA 1
ATOM 1710 C C . LEU A 1 211 ? -4.462 20.148 8.192 1.00 75.81 211 LEU A C 1
ATOM 1712 O O . LEU A 1 211 ? -5.173 20.307 9.183 1.00 75.81 211 LEU A 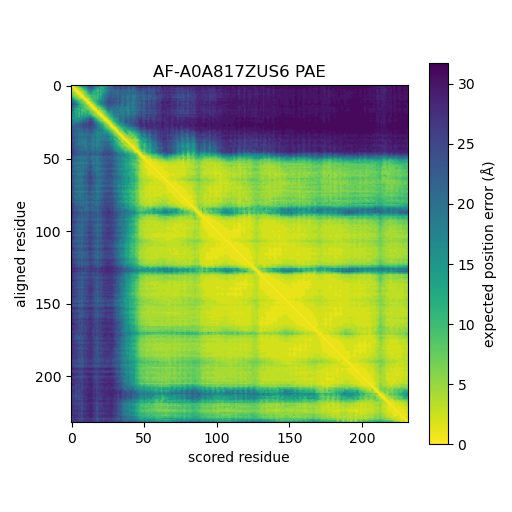O 1
ATOM 1716 N N . PRO A 1 212 ? -4.602 20.926 7.102 1.00 74.38 212 PRO A N 1
ATOM 1717 C CA . PRO A 1 212 ? -5.723 21.843 6.979 1.00 74.38 212 PRO A CA 1
ATOM 1718 C C . PRO A 1 212 ? -7.033 21.047 7.001 1.00 74.38 212 PRO A C 1
ATOM 1720 O O . PRO A 1 212 ? -7.113 19.953 6.438 1.00 74.38 212 PRO A O 1
ATOM 1723 N N . SER A 1 213 ? -8.082 21.620 7.594 1.00 67.69 213 SER A N 1
ATOM 1724 C CA . SER A 1 213 ? -9.382 20.964 7.810 1.00 67.69 213 SER A CA 1
ATOM 1725 C C . SER A 1 213 ? -10.024 20.367 6.547 1.00 67.69 213 SER A C 1
ATOM 1727 O O . SER A 1 213 ? -10.871 19.485 6.654 1.00 67.69 213 SER A O 1
ATOM 1729 N N . ASN A 1 214 ? -9.611 20.819 5.359 1.00 66.31 214 ASN A N 1
ATOM 1730 C CA . ASN A 1 214 ? -10.111 20.366 4.057 1.00 66.31 214 ASN A CA 1
ATOM 1731 C C . ASN A 1 214 ? -9.308 19.200 3.448 1.00 66.31 214 ASN A C 1
ATOM 1733 O O . ASN A 1 214 ? -9.523 18.847 2.289 1.00 66.31 214 ASN A O 1
ATOM 1737 N N . HIS A 1 215 ? -8.351 18.615 4.171 1.00 70.75 215 HIS A N 1
ATOM 1738 C CA . HIS A 1 215 ? -7.549 17.520 3.636 1.00 70.75 215 HIS A CA 1
ATOM 1739 C C . HIS A 1 215 ? -8.404 16.252 3.420 1.00 70.75 215 HIS A C 1
ATOM 1741 O O . HIS A 1 215 ? -9.083 15.826 4.359 1.00 70.75 215 HIS A O 1
ATOM 1747 N N . PRO A 1 216 ? -8.345 15.586 2.245 1.00 69.56 216 PRO A N 1
ATOM 1748 C CA . PRO A 1 216 ? -9.210 14.445 1.924 1.00 69.56 216 PRO A CA 1
ATOM 1749 C C . PRO A 1 216 ? -9.190 13.340 2.986 1.00 69.56 216 PRO A C 1
ATOM 1751 O O . PRO A 1 216 ? -10.235 12.826 3.376 1.00 69.56 216 PRO A O 1
ATOM 1754 N N . HIS A 1 217 ? -8.009 13.035 3.531 1.00 72.50 217 HIS A N 1
ATOM 1755 C CA . HIS A 1 217 ? -7.859 11.998 4.552 1.00 72.50 217 HIS A CA 1
ATOM 1756 C C . HIS A 1 217 ? -8.418 12.392 5.929 1.00 72.50 217 HIS A C 1
ATOM 1758 O O . HIS A 1 217 ? -8.809 11.517 6.692 1.00 72.50 217 HIS A O 1
ATOM 1764 N N . PHE A 1 218 ? -8.510 13.689 6.243 1.00 79.81 218 PHE A N 1
ATOM 1765 C CA . PHE A 1 218 ? -9.015 14.151 7.540 1.00 79.81 218 PHE A CA 1
ATOM 1766 C C . PHE A 1 218 ? -10.494 13.806 7.739 1.00 79.81 218 PHE A C 1
ATOM 1768 O O . PHE A 1 218 ? -10.897 13.402 8.829 1.00 79.81 218 PHE A O 1
ATOM 1775 N N . SER A 1 219 ? -11.288 13.920 6.670 1.00 81.81 219 SER A N 1
ATOM 1776 C CA . SER A 1 219 ? -12.705 13.541 6.681 1.00 81.81 219 SER A CA 1
ATOM 1777 C C . SER A 1 219 ? -12.896 12.053 6.991 1.00 81.81 219 SER A C 1
ATOM 1779 O O . SER A 1 219 ? -13.655 11.716 7.895 1.00 81.81 219 SER A O 1
ATOM 1781 N N . ALA A 1 220 ? -12.114 11.184 6.340 1.00 86.69 220 ALA A N 1
ATOM 1782 C CA . ALA A 1 220 ? -12.156 9.739 6.550 1.00 86.69 220 ALA A CA 1
ATOM 1783 C C . ALA A 1 220 ? -11.792 9.339 7.991 1.00 86.69 220 ALA A C 1
ATOM 1785 O O . ALA A 1 220 ? -12.399 8.427 8.558 1.00 86.69 220 ALA A O 1
ATOM 1786 N N . TYR A 1 221 ? -10.830 10.035 8.612 1.00 89.19 221 TYR A N 1
ATOM 1787 C CA . TYR A 1 221 ? -10.448 9.754 9.998 1.00 89.19 221 TYR A CA 1
ATOM 1788 C C . TYR A 1 221 ? -11.587 10.072 10.971 1.00 89.19 221 TYR A C 1
ATOM 1790 O O . TYR A 1 221 ? -11.902 9.266 11.844 1.00 89.19 221 TYR A O 1
ATOM 1798 N N . LYS A 1 222 ? -12.234 11.230 10.788 1.00 86.38 222 LYS A N 1
ATOM 1799 C CA . LYS A 1 222 ? -13.382 11.645 11.603 1.00 86.38 222 LYS A CA 1
ATOM 1800 C C . LYS A 1 222 ? -14.588 10.735 11.415 1.00 86.38 222 LYS A C 1
ATOM 1802 O O . LYS A 1 222 ? -15.227 10.382 12.397 1.00 86.38 222 LYS A O 1
ATOM 1807 N N . GLU A 1 223 ? -14.881 10.349 10.178 1.00 89.88 223 GLU A N 1
ATOM 1808 C CA . GLU A 1 223 ? -15.979 9.432 9.872 1.00 89.88 223 GLU A CA 1
ATOM 1809 C C . GLU A 1 223 ? -15.796 8.097 10.601 1.00 89.88 223 GLU A C 1
ATOM 1811 O O . GLU A 1 223 ? -16.688 7.666 11.329 1.00 89.88 223 GLU A O 1
ATOM 1816 N N . THR A 1 224 ? -14.601 7.508 10.501 1.00 88.62 224 THR A N 1
ATOM 1817 C CA . THR A 1 224 ? -14.273 6.253 11.194 1.00 88.62 224 THR A CA 1
ATOM 1818 C C . THR A 1 224 ? -14.349 6.414 12.718 1.00 88.62 224 THR A C 1
ATOM 1820 O O . THR A 1 224 ? -14.863 5.536 13.405 1.00 88.62 224 THR A O 1
ATOM 1823 N N . PHE A 1 225 ? -13.873 7.536 13.270 1.00 90.94 225 PHE A N 1
ATOM 1824 C CA . PHE A 1 225 ? -13.954 7.813 14.709 1.00 90.94 225 PHE A CA 1
ATOM 1825 C C . PHE A 1 225 ? -15.409 7.875 15.202 1.00 90.94 225 PHE A C 1
ATOM 1827 O O . PHE A 1 225 ? -15.764 7.208 16.175 1.00 90.94 225 PHE A O 1
ATOM 1834 N N . GLU A 1 226 ? -16.270 8.625 14.510 1.00 89.88 226 GLU A N 1
ATOM 1835 C CA . GLU A 1 226 ? -17.683 8.762 14.877 1.00 89.88 226 GLU A CA 1
ATOM 1836 C C . GLU A 1 226 ? -18.474 7.463 14.673 1.00 89.88 226 GLU A C 1
ATOM 1838 O O . GLU A 1 226 ? -19.389 7.171 15.445 1.00 89.88 226 GLU A O 1
ATOM 1843 N N . GLU A 1 227 ? -18.124 6.655 13.667 1.00 90.06 227 GLU A N 1
ATOM 1844 C CA . GLU A 1 227 ? -18.721 5.332 13.474 1.00 90.06 227 GLU A CA 1
ATOM 1845 C C . GLU A 1 227 ? -18.456 4.425 14.683 1.00 90.06 227 GLU A C 1
ATOM 1847 O O . GLU A 1 227 ? -19.378 3.803 15.213 1.00 90.06 227 GLU A O 1
ATOM 1852 N N . ILE A 1 228 ? -17.206 4.367 15.145 1.00 90.31 228 ILE A N 1
ATOM 1853 C CA . ILE A 1 228 ? -16.809 3.488 16.249 1.00 90.31 228 ILE A CA 1
ATOM 1854 C C . ILE A 1 228 ? -17.323 3.990 17.586 1.00 90.31 228 ILE A C 1
ATOM 1856 O O . ILE A 1 228 ? -17.757 3.187 18.408 1.00 90.31 228 ILE A O 1
ATOM 1860 N N . ARG A 1 229 ? -17.364 5.308 17.784 1.00 89.25 229 ARG A N 1
ATOM 1861 C CA . ARG A 1 229 ? -17.936 5.912 18.988 1.00 89.25 229 ARG A CA 1
ATOM 1862 C C . ARG A 1 229 ? -19.396 5.510 19.218 1.00 89.25 229 ARG A C 1
ATOM 1864 O O . ARG A 1 229 ? -19.815 5.437 20.362 1.00 89.25 229 ARG A O 1
ATOM 1871 N N . LYS A 1 230 ? -20.165 5.248 18.155 1.00 88.31 230 LYS A N 1
ATOM 1872 C CA . LYS A 1 230 ? -21.561 4.779 18.249 1.00 88.31 230 LYS A CA 1
ATOM 1873 C C . LYS A 1 230 ? -21.694 3.278 18.529 1.00 88.31 230 LYS A C 1
ATOM 1875 O O . LYS A 1 230 ? -22.794 2.828 18.832 1.00 88.31 230 LYS A O 1
ATOM 1880 N N . LYS A 1 231 ? -20.621 2.503 18.345 1.00 84.38 231 LYS A N 1
ATOM 1881 C CA . LYS A 1 231 ? -20.594 1.037 18.503 1.00 84.38 231 LYS A CA 1
ATOM 1882 C C . LYS A 1 231 ? -20.046 0.582 19.861 1.00 84.38 231 LYS A C 1
ATOM 1884 O O . LYS A 1 231 ? -20.152 -0.604 20.164 1.00 84.38 231 LYS A O 1
ATOM 1889 N N . LEU A 1 232 ? -19.440 1.494 20.622 1.00 82.88 232 LEU A N 1
ATOM 1890 C CA . LEU A 1 232 ? -18.956 1.300 21.993 1.00 82.88 232 LEU A CA 1
ATOM 1891 C C . LEU A 1 232 ? -20.008 1.778 22.995 1.00 82.88 232 LEU A C 1
ATOM 1893 O O . LEU A 1 232 ? -20.134 1.110 24.042 1.00 82.88 232 LEU A O 1
#

Secondary structure (DSSP, 8-state):
------------TT-----------S---TTSHHHHHHHHHHHHHS--HHHHHHHHHHHHHHHHTT-HHHHHHHHHHHHHHHHHHS-TT-HHHHHHHHHHHHHHHHTT-HHHHHHHHHHHHHHHHHTT--HHHHHHHHHHHHHHHHHTT-HHHHHHHHHHHHHHHHHHS-TT-HHHHHHHHHHHHHHHHTT-HHHHHHHHHHHHHHHHHHS-TT-HHHHHHHHHHHHHHTT-